Protein AF-A0A8H4KUD9-F1 (afdb_monomer_lite)

Sequence (244 aa):
MTITISSCVPVDDAGDYAAVTLSVANIEALLFPHKSVKSFLEEVNERPLPLFIPHKIHQFRTELELPIQHLRSDISSLEEYVRDIYLVYIDVRPIKRVTTLPSRQEPFPAIMATLLQRRFDYGHLDYWKPKITEYVTLLGFGLAEAEHFADPSTARQLGRLGTGFVQGMYEHFSRVQPMQHMTQQLVNINLRPKKNSHATTDSDQFTKKNTPNSSSRPSPPDIQQQITLNPGIVFGPQCNQNAA

Structure (mmCIF, N/CA/C/O backbone):
data_AF-A0A8H4KUD9-F1
#
_entry.id   AF-A0A8H4KUD9-F1
#
loop_
_atom_site.group_PDB
_atom_site.id
_atom_site.type_symbol
_atom_site.label_atom_id
_atom_site.label_alt_id
_atom_site.label_comp_id
_atom_site.label_asym_id
_atom_site.label_entity_id
_atom_site.label_seq_id
_atom_site.pdbx_PDB_ins_code
_atom_site.Cartn_x
_atom_site.Cartn_y
_atom_site.Cartn_z
_atom_site.occupancy
_atom_site.B_iso_or_equiv
_atom_site.auth_seq_id
_atom_site.auth_comp_id
_atom_site.auth_asym_id
_atom_site.auth_atom_id
_atom_site.pdbx_PDB_model_num
ATOM 1 N N . MET A 1 1 ? 11.428 -7.412 -39.356 1.00 34.09 1 MET A N 1
ATOM 2 C CA . MET A 1 1 ? 12.215 -6.681 -38.343 1.00 34.09 1 MET A CA 1
ATOM 3 C C . MET A 1 1 ? 11.376 -6.660 -37.077 1.00 34.09 1 MET A C 1
ATOM 5 O O . MET A 1 1 ? 10.411 -5.913 -37.003 1.00 34.09 1 MET A O 1
ATOM 9 N N . THR A 1 2 ? 11.624 -7.600 -36.171 1.00 28.62 2 THR A N 1
ATOM 10 C CA . THR A 1 2 ? 10.834 -7.770 -34.947 1.00 28.62 2 THR A CA 1
ATOM 11 C C . THR A 1 2 ? 11.357 -6.771 -33.929 1.00 28.62 2 THR A C 1
ATOM 13 O O . THR A 1 2 ? 12.493 -6.899 -33.481 1.00 28.62 2 THR A O 1
ATOM 16 N N . ILE A 1 3 ? 10.573 -5.739 -33.618 1.00 30.73 3 ILE A N 1
ATOM 17 C CA . ILE A 1 3 ? 10.889 -4.835 -32.514 1.00 30.73 3 ILE A CA 1
ATOM 18 C C . ILE A 1 3 ? 10.586 -5.621 -31.241 1.00 30.73 3 ILE A C 1
ATOM 20 O O . ILE A 1 3 ? 9.434 -5.751 -30.833 1.00 30.73 3 ILE A O 1
ATOM 24 N N . THR A 1 4 ? 11.620 -6.203 -30.645 1.00 31.73 4 THR A N 1
ATOM 25 C CA . THR A 1 4 ? 11.588 -6.633 -29.253 1.00 31.73 4 THR A CA 1
ATOM 26 C C . THR A 1 4 ? 11.387 -5.374 -28.425 1.00 31.73 4 THR A C 1
ATOM 28 O O . THR A 1 4 ? 12.302 -4.566 -28.270 1.00 31.73 4 THR A O 1
ATOM 31 N N . ILE A 1 5 ? 10.163 -5.166 -27.938 1.00 41.31 5 ILE A N 1
ATOM 32 C CA . ILE A 1 5 ? 9.893 -4.173 -26.904 1.00 41.31 5 ILE A CA 1
ATOM 33 C C . ILE A 1 5 ? 10.676 -4.659 -25.689 1.00 41.31 5 ILE A C 1
ATOM 35 O O . ILE A 1 5 ? 10.273 -5.607 -25.017 1.00 41.31 5 ILE A O 1
ATOM 39 N N . SER A 1 6 ? 11.861 -4.078 -25.503 1.00 40.53 6 SER A N 1
ATOM 40 C CA . SER A 1 6 ? 12.727 -4.322 -24.360 1.00 40.53 6 SER A CA 1
ATOM 41 C C . SER A 1 6 ? 11.876 -4.199 -23.104 1.00 40.53 6 SER A C 1
ATOM 43 O O . SER A 1 6 ? 11.277 -3.152 -22.858 1.00 40.53 6 SER A O 1
ATOM 45 N N . SER A 1 7 ? 11.770 -5.286 -22.346 1.00 47.34 7 SER A N 1
ATOM 46 C CA . SER A 1 7 ? 11.099 -5.307 -21.055 1.00 47.34 7 SER A CA 1
ATOM 47 C C . SER A 1 7 ? 11.835 -4.341 -20.132 1.00 47.34 7 SER A C 1
ATOM 49 O O . SER A 1 7 ? 12.872 -4.696 -19.572 1.00 47.34 7 SER A O 1
ATOM 51 N N . CYS A 1 8 ? 11.357 -3.104 -20.005 1.00 52.47 8 CYS A N 1
ATOM 52 C CA . CYS A 1 8 ? 11.847 -2.219 -18.960 1.00 52.47 8 CYS A CA 1
ATOM 53 C C . CYS A 1 8 ? 11.425 -2.836 -17.625 1.00 52.47 8 CYS A C 1
ATOM 55 O O . CYS A 1 8 ? 10.254 -2.795 -17.248 1.00 52.47 8 CYS A O 1
ATOM 57 N N . VAL A 1 9 ? 12.379 -3.495 -16.972 1.00 58.22 9 VAL A N 1
ATOM 58 C CA . VAL A 1 9 ? 12.253 -3.955 -15.593 1.00 58.22 9 VAL A CA 1
ATOM 59 C C . VAL A 1 9 ? 12.275 -2.699 -14.716 1.00 58.22 9 VAL A C 1
ATOM 61 O O . VAL A 1 9 ? 13.130 -1.839 -14.952 1.00 58.22 9 VAL A O 1
ATOM 64 N N . PRO A 1 10 ? 11.342 -2.540 -13.762 1.00 61.81 10 PRO A N 1
ATOM 65 C CA . PRO A 1 10 ? 11.386 -1.417 -12.835 1.00 61.81 10 PRO A CA 1
ATOM 66 C C . PRO A 1 10 ? 12.711 -1.412 -12.072 1.00 61.81 10 PRO A C 1
ATOM 68 O O . PRO A 1 10 ? 13.284 -2.467 -11.790 1.00 61.81 10 PRO A O 1
ATOM 71 N N . VAL A 1 11 ? 13.204 -0.219 -11.743 1.00 64.81 11 VAL A N 1
ATOM 72 C CA . VAL A 1 11 ? 14.390 -0.097 -10.891 1.00 64.81 11 VAL A CA 1
ATOM 73 C C . VAL A 1 11 ? 13.997 -0.574 -9.498 1.00 64.81 11 VAL A C 1
ATOM 75 O O . VAL A 1 11 ? 13.099 0.003 -8.887 1.00 64.81 11 VAL A O 1
ATOM 78 N N . ASP A 1 12 ? 14.631 -1.649 -9.031 1.00 73.50 12 ASP A N 1
ATOM 79 C CA . ASP A 1 12 ? 14.342 -2.254 -7.731 1.00 73.50 12 ASP A CA 1
ATOM 80 C C . ASP A 1 12 ? 14.950 -1.420 -6.594 1.00 73.50 12 ASP A C 1
ATOM 82 O O . ASP A 1 12 ? 16.066 -1.658 -6.135 1.00 73.50 12 ASP A O 1
ATOM 86 N N . ASP A 1 13 ? 14.228 -0.375 -6.194 1.00 77.31 13 ASP A N 1
ATOM 87 C CA . ASP A 1 13 ? 14.543 0.496 -5.064 1.00 77.31 13 ASP A CA 1
ATOM 88 C C . ASP A 1 13 ? 13.775 0.134 -3.781 1.00 77.31 13 ASP A C 1
ATOM 90 O O . ASP A 1 13 ? 14.081 0.675 -2.717 1.00 77.31 13 ASP A O 1
ATOM 94 N N . ALA A 1 14 ? 12.804 -0.786 -3.855 1.00 73.81 14 ALA A N 1
ATOM 95 C CA . ALA A 1 14 ? 12.006 -1.205 -2.703 1.00 73.81 14 ALA A CA 1
ATOM 96 C C . ALA A 1 14 ? 12.417 -2.553 -2.100 1.00 73.81 14 ALA A C 1
ATOM 98 O O . ALA A 1 14 ? 12.111 -2.787 -0.928 1.00 73.81 14 ALA A O 1
ATOM 99 N N . GLY A 1 15 ? 13.086 -3.435 -2.852 1.00 83.00 15 GLY A N 1
ATOM 100 C CA . GLY A 1 15 ? 13.428 -4.780 -2.391 1.00 83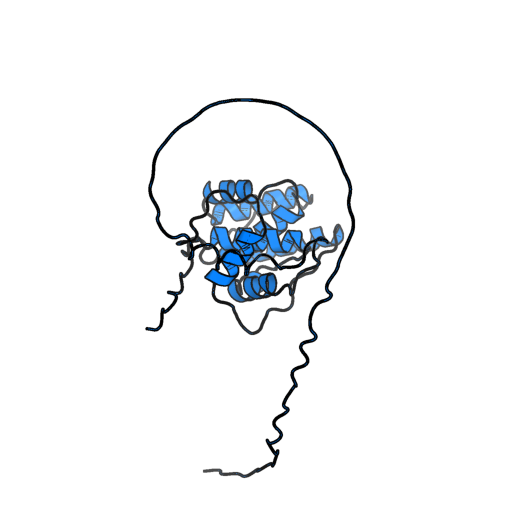.00 15 GLY A CA 1
ATOM 101 C C . GLY A 1 15 ? 12.222 -5.499 -1.771 1.00 83.00 15 GLY A C 1
ATOM 102 O O . GLY A 1 15 ? 11.095 -5.412 -2.264 1.00 83.00 15 GLY A O 1
ATOM 103 N N . ASP A 1 16 ? 12.437 -6.138 -0.620 1.00 87.94 16 ASP A N 1
ATOM 104 C CA . ASP A 1 16 ? 11.399 -6.896 0.096 1.00 87.94 16 ASP A CA 1
ATOM 105 C C . ASP A 1 16 ? 10.249 -6.031 0.652 1.00 87.94 16 ASP A C 1
ATOM 107 O O . ASP A 1 16 ? 9.198 -6.554 1.027 1.00 87.94 16 ASP A O 1
ATOM 111 N N . TYR A 1 17 ? 10.400 -4.702 0.687 1.00 92.81 17 TYR A N 1
ATOM 112 C CA . TYR A 1 17 ? 9.383 -3.794 1.222 1.00 92.81 17 TYR A CA 1
ATOM 113 C C . TYR A 1 17 ? 8.260 -3.483 0.232 1.00 92.81 17 TYR A C 1
ATOM 115 O O . TYR A 1 17 ? 7.228 -2.959 0.644 1.00 92.81 17 TYR A O 1
ATOM 123 N N . ALA A 1 18 ? 8.411 -3.818 -1.053 1.00 93.00 18 ALA A N 1
ATOM 124 C CA . ALA A 1 18 ? 7.482 -3.407 -2.106 1.00 93.00 18 ALA A CA 1
ATOM 125 C C . ALA A 1 18 ? 6.012 -3.776 -1.805 1.00 93.00 18 ALA A C 1
ATOM 127 O O . ALA A 1 18 ? 5.109 -2.951 -1.961 1.00 93.00 18 ALA A O 1
ATOM 128 N N . ALA A 1 19 ? 5.771 -4.996 -1.315 1.00 93.94 19 ALA A N 1
ATOM 129 C CA . ALA A 1 19 ? 4.433 -5.480 -0.967 1.00 93.94 19 ALA A CA 1
ATOM 130 C C . ALA A 1 19 ? 3.817 -4.728 0.227 1.00 93.94 19 ALA A C 1
ATOM 132 O O . ALA A 1 19 ? 2.621 -4.416 0.234 1.00 93.94 19 ALA A O 1
ATOM 133 N N . VAL A 1 20 ? 4.640 -4.403 1.226 1.00 96.06 20 VAL A N 1
ATOM 134 C CA . VAL A 1 20 ? 4.210 -3.646 2.406 1.00 96.06 20 VAL A CA 1
ATOM 135 C C . VAL A 1 20 ? 3.940 -2.194 2.023 1.00 96.06 20 VAL A C 1
ATOM 137 O O . VAL A 1 20 ? 2.892 -1.666 2.380 1.00 96.06 20 VAL A O 1
ATOM 140 N N . THR A 1 21 ? 4.814 -1.572 1.226 1.00 96.31 21 THR A N 1
ATOM 141 C CA . THR A 1 21 ? 4.626 -0.207 0.715 1.00 96.31 21 THR A CA 1
ATOM 142 C C . THR A 1 21 ? 3.334 -0.077 -0.087 1.00 96.31 21 THR A C 1
ATOM 144 O O . THR A 1 21 ? 2.605 0.888 0.124 1.00 96.31 21 THR A O 1
ATOM 147 N N . LEU A 1 22 ? 3.000 -1.056 -0.940 1.00 96.19 22 LEU A N 1
ATOM 148 C CA . LEU A 1 22 ? 1.711 -1.080 -1.645 1.00 96.19 22 LEU A CA 1
ATOM 149 C C . LEU A 1 22 ? 0.540 -1.019 -0.662 1.00 96.19 22 LEU A C 1
ATOM 151 O O . LEU A 1 22 ? -0.365 -0.201 -0.809 1.00 96.19 22 LEU A O 1
ATOM 155 N N . SER A 1 23 ? 0.567 -1.897 0.340 1.00 96.62 23 SER A N 1
ATOM 156 C CA . SER A 1 23 ? -0.519 -2.035 1.314 1.00 96.62 23 SER A CA 1
ATOM 157 C C . SER A 1 23 ? -0.643 -0.786 2.197 1.00 96.62 23 SER A C 1
ATOM 159 O O . SER A 1 23 ? -1.746 -0.353 2.514 1.00 96.62 23 SER A O 1
ATOM 161 N N . VAL A 1 24 ? 0.485 -0.160 2.544 1.00 97.19 24 VAL A N 1
ATOM 162 C CA . VAL A 1 24 ? 0.541 1.123 3.261 1.00 97.19 24 VAL A CA 1
ATOM 163 C C . VAL A 1 24 ? -0.039 2.255 2.416 1.00 97.19 24 VAL A C 1
ATOM 165 O O . VAL A 1 24 ? -0.847 3.021 2.92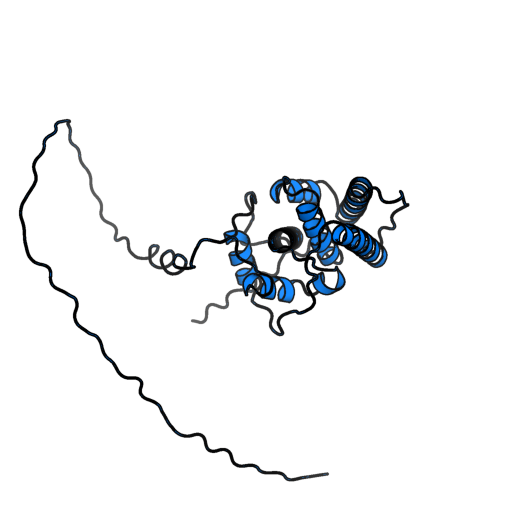7 1.00 97.19 24 VAL A O 1
ATOM 168 N N . ALA A 1 25 ? 0.322 2.351 1.134 1.00 96.38 25 ALA A N 1
ATOM 169 C CA . ALA A 1 25 ? -0.237 3.351 0.221 1.00 96.38 25 ALA A CA 1
ATOM 170 C C . ALA A 1 25 ? -1.755 3.176 0.052 1.00 96.38 25 ALA A C 1
ATOM 172 O O . ALA A 1 25 ? -2.507 4.147 0.030 1.00 96.38 25 ALA A O 1
ATOM 173 N N . ASN A 1 26 ? -2.213 1.925 -0.006 1.00 95.75 26 ASN A N 1
ATOM 174 C CA . ASN A 1 26 ? -3.625 1.581 -0.065 1.00 95.75 26 ASN A CA 1
ATOM 175 C C . ASN A 1 26 ? -4.379 2.009 1.210 1.00 95.75 26 ASN A C 1
ATOM 177 O O . ASN A 1 26 ? -5.408 2.667 1.105 1.00 95.75 26 ASN A O 1
ATOM 181 N N . ILE A 1 27 ? -3.843 1.733 2.405 1.00 96.69 27 ILE A N 1
ATOM 182 C CA . ILE A 1 27 ? -4.432 2.200 3.674 1.00 96.69 27 ILE A CA 1
ATOM 183 C C . ILE A 1 27 ? -4.407 3.731 3.788 1.00 96.69 27 ILE A C 1
ATOM 185 O O . ILE A 1 27 ? -5.394 4.311 4.235 1.00 96.69 27 ILE A O 1
ATOM 189 N N . GLU A 1 28 ? -3.326 4.397 3.366 1.00 96.75 28 GLU A N 1
ATOM 190 C CA . GLU A 1 28 ? -3.247 5.864 3.375 1.00 96.75 28 GLU A CA 1
ATOM 191 C C . GLU A 1 28 ? -4.410 6.473 2.592 1.00 96.75 28 GLU A C 1
ATOM 193 O O . GLU A 1 28 ? -5.113 7.334 3.113 1.00 96.75 28 GLU A O 1
ATOM 198 N N . ALA A 1 29 ? -4.636 6.007 1.364 1.00 94.25 29 ALA A N 1
ATOM 199 C CA . ALA A 1 29 ? -5.700 6.511 0.507 1.00 94.25 29 ALA A CA 1
ATOM 200 C C . ALA A 1 29 ? -7.102 6.253 1.095 1.00 94.25 29 ALA A C 1
ATOM 202 O O . ALA A 1 29 ? -8.008 7.068 0.930 1.00 94.25 29 ALA A O 1
ATOM 203 N N . LEU A 1 30 ? -7.273 5.141 1.818 1.00 93.38 30 LEU A N 1
ATOM 204 C CA . LEU A 1 30 ? -8.527 4.776 2.483 1.00 93.38 30 LEU A CA 1
ATOM 205 C C . LEU A 1 30 ? -8.821 5.614 3.738 1.00 93.38 30 LEU A C 1
ATOM 207 O O . LEU A 1 30 ? -9.985 5.942 3.994 1.00 93.38 30 LEU A O 1
ATOM 211 N N . LEU A 1 31 ? -7.795 5.931 4.533 1.00 94.81 31 LEU A N 1
ATOM 212 C CA . LEU A 1 31 ? -7.911 6.739 5.754 1.00 94.81 31 LEU A CA 1
ATOM 213 C C . LEU A 1 31 ? -7.941 8.239 5.447 1.00 94.81 31 LEU A C 1
ATOM 215 O O . LEU A 1 31 ? -8.712 8.987 6.045 1.00 94.81 31 LEU A O 1
ATOM 219 N N . PHE A 1 32 ? -7.140 8.677 4.479 1.00 94.62 32 PHE A N 1
ATOM 220 C CA . PHE A 1 32 ? -6.927 10.080 4.142 1.00 94.62 32 PHE A CA 1
ATOM 221 C C . PHE A 1 32 ? -7.256 10.345 2.665 1.00 94.62 32 PHE A C 1
ATOM 223 O O . PHE A 1 32 ? -6.369 10.700 1.890 1.00 94.62 32 PHE A O 1
ATOM 230 N N . PRO A 1 33 ? -8.536 10.265 2.254 1.00 89.81 33 PRO A N 1
ATOM 231 C CA . PRO A 1 33 ? -8.936 10.389 0.845 1.00 89.81 33 PRO A CA 1
ATOM 232 C C . PRO A 1 33 ? -8.659 11.770 0.223 1.00 89.81 33 PRO A C 1
ATOM 234 O O . PRO A 1 33 ? -8.815 11.956 -0.978 1.00 89.81 33 PRO A O 1
ATOM 237 N N . HIS A 1 34 ? -8.275 12.759 1.032 1.00 88.88 34 HIS A N 1
ATOM 238 C CA . HIS A 1 34 ? -7.880 14.093 0.578 1.00 88.88 34 HIS A CA 1
ATOM 239 C C . HIS A 1 34 ? -6.381 14.204 0.256 1.00 88.88 34 HIS A C 1
ATOM 241 O O . HIS A 1 34 ? -5.952 15.231 -0.273 1.00 88.88 34 HIS A O 1
ATOM 247 N N . LYS A 1 35 ? -5.567 13.201 0.611 1.00 90.00 35 LYS A N 1
ATOM 248 C CA . LYS A 1 35 ? -4.133 13.204 0.327 1.00 90.00 35 LYS A CA 1
ATOM 249 C C . LYS A 1 35 ? -3.861 12.755 -1.101 1.00 90.00 35 LYS A C 1
ATOM 251 O O . LYS A 1 35 ? -4.393 11.756 -1.573 1.00 90.00 35 LYS A O 1
ATOM 256 N N . SER A 1 36 ? -2.970 13.493 -1.751 1.00 89.44 36 SER A N 1
ATOM 257 C CA . SER A 1 36 ? -2.502 13.205 -3.103 1.00 89.44 36 SER A CA 1
ATOM 258 C C . SER A 1 36 ? -1.553 12.008 -3.161 1.00 89.44 36 SER A C 1
ATOM 260 O O . SER A 1 36 ? -0.782 11.765 -2.226 1.00 89.44 36 SER A O 1
ATOM 262 N N . VAL A 1 37 ? -1.503 11.334 -4.313 1.00 90.00 37 VAL A N 1
ATOM 263 C CA . VAL A 1 37 ? -0.441 10.360 -4.616 1.00 90.00 37 VAL A CA 1
ATOM 264 C C . VAL A 1 37 ? 0.915 11.056 -4.581 1.00 90.00 37 VAL A C 1
ATOM 266 O O . VAL A 1 37 ? 1.877 10.523 -4.030 1.00 90.00 37 VAL A O 1
ATOM 269 N N . LYS A 1 38 ? 0.996 12.272 -5.135 1.00 89.19 38 LYS A N 1
ATOM 270 C CA . LYS A 1 38 ? 2.231 13.061 -5.143 1.00 89.19 38 LYS A CA 1
ATOM 271 C C . LYS A 1 38 ? 2.766 13.328 -3.738 1.00 89.19 38 LYS A C 1
ATOM 273 O O . LYS A 1 38 ? 3.941 13.064 -3.511 1.00 89.19 38 LYS A O 1
ATOM 278 N N . SER A 1 39 ? 1.936 13.796 -2.805 1.00 91.12 39 SER A N 1
ATOM 279 C CA . SER A 1 39 ? 2.383 14.039 -1.425 1.00 91.12 39 SER A CA 1
ATOM 280 C C . SER A 1 39 ? 2.874 12.757 -0.762 1.00 91.12 39 SER A C 1
ATOM 282 O O . SER A 1 39 ? 3.891 12.772 -0.082 1.00 91.12 39 SER A O 1
ATOM 284 N N . PHE A 1 40 ? 2.206 11.623 -1.002 1.00 93.06 40 PHE A N 1
ATOM 285 C CA . PHE A 1 40 ? 2.673 10.345 -0.469 1.00 93.06 40 PHE A CA 1
ATOM 286 C C . PHE A 1 40 ? 4.038 9.948 -1.048 1.00 93.06 40 PHE A C 1
ATOM 288 O O . PHE A 1 40 ? 4.924 9.531 -0.307 1.00 93.06 40 PHE A O 1
ATOM 295 N N . LEU A 1 41 ? 4.237 10.110 -2.360 1.00 91.25 41 LEU A N 1
ATOM 296 C CA . LEU A 1 41 ? 5.528 9.857 -3.003 1.00 91.25 41 LEU A CA 1
ATOM 297 C C . LEU A 1 41 ? 6.626 10.790 -2.482 1.00 91.25 41 LEU A C 1
ATOM 299 O O . LEU A 1 41 ? 7.760 10.348 -2.318 1.00 91.25 41 LEU A O 1
ATOM 303 N N . GLU A 1 42 ? 6.320 12.059 -2.219 1.00 91.56 42 GLU A N 1
ATOM 304 C CA . GLU A 1 42 ? 7.258 12.993 -1.588 1.00 91.56 42 GLU A CA 1
ATOM 305 C C . GLU A 1 42 ? 7.685 12.467 -0.209 1.00 91.56 42 GLU A C 1
ATOM 307 O O . GLU A 1 42 ? 8.879 12.280 0.018 1.00 91.56 42 GLU A O 1
ATOM 312 N N . GLU A 1 43 ? 6.735 12.079 0.650 1.00 93.12 43 GLU A N 1
ATOM 313 C CA . GLU A 1 43 ? 7.029 11.507 1.973 1.00 93.12 43 GLU A CA 1
ATOM 314 C C . GLU A 1 43 ? 7.855 10.202 1.902 1.00 93.12 43 GLU A C 1
ATOM 316 O O . GLU A 1 43 ? 8.754 9.986 2.721 1.00 93.12 43 GLU A O 1
ATOM 321 N N . VAL A 1 44 ? 7.574 9.326 0.927 1.00 91.38 44 VAL A N 1
ATOM 322 C CA . VAL A 1 44 ? 8.349 8.091 0.686 1.00 91.38 44 VAL A CA 1
ATOM 323 C C . VAL A 1 44 ? 9.789 8.414 0.294 1.00 91.38 44 VAL A C 1
ATOM 325 O O . VAL A 1 44 ? 10.710 7.729 0.727 1.00 91.38 44 VAL A O 1
ATOM 328 N N . ASN A 1 45 ? 10.002 9.445 -0.525 1.00 88.50 45 ASN A N 1
ATOM 329 C CA . ASN A 1 45 ? 11.332 9.817 -1.005 1.00 88.50 45 ASN A CA 1
ATOM 330 C C . ASN A 1 45 ? 12.160 10.581 0.044 1.00 88.50 45 ASN A C 1
ATOM 332 O O . ASN A 1 45 ? 13.385 10.618 -0.061 1.00 88.50 45 ASN A O 1
ATOM 336 N N . GLU A 1 46 ? 11.526 11.170 1.060 1.00 91.75 46 GLU A N 1
ATOM 337 C CA . GLU A 1 46 ? 12.215 11.885 2.143 1.00 91.75 46 GLU A CA 1
ATOM 338 C C . GLU A 1 46 ? 13.018 10.970 3.073 1.00 91.75 46 GLU A C 1
ATOM 340 O O . GLU A 1 46 ? 13.942 11.433 3.747 1.00 91.75 46 GLU A O 1
ATOM 345 N N . ARG A 1 47 ? 12.672 9.679 3.164 1.00 90.75 47 ARG A N 1
ATOM 346 C CA . ARG A 1 47 ? 13.319 8.758 4.106 1.00 90.75 47 ARG A CA 1
ATOM 347 C C . ARG A 1 47 ? 13.365 7.314 3.596 1.00 90.75 47 ARG A C 1
ATOM 349 O O . ARG A 1 47 ? 12.479 6.893 2.865 1.00 90.75 47 ARG A O 1
ATOM 356 N N . PRO A 1 48 ? 14.341 6.500 4.038 1.00 91.06 48 PRO A N 1
ATOM 357 C CA . PRO A 1 48 ? 14.400 5.084 3.674 1.00 91.06 48 PRO A CA 1
ATOM 358 C C . PRO A 1 48 ? 13.139 4.303 4.079 1.00 91.06 48 PRO A C 1
ATOM 360 O O . PRO A 1 48 ? 12.601 4.513 5.171 1.00 91.06 48 PRO A O 1
ATOM 363 N N . LEU A 1 49 ? 12.727 3.328 3.257 1.00 92.94 49 LEU A N 1
ATOM 364 C CA . LEU A 1 49 ? 11.543 2.485 3.500 1.00 92.94 49 LEU A CA 1
ATOM 365 C C . LEU A 1 49 ? 11.483 1.829 4.894 1.00 92.94 49 LEU A C 1
ATOM 367 O O . LEU A 1 49 ? 10.407 1.868 5.499 1.00 92.94 49 LEU A O 1
ATOM 371 N N . PRO A 1 50 ? 12.594 1.316 5.469 1.00 92.31 50 PRO A N 1
ATOM 372 C CA . PRO A 1 50 ? 12.583 0.746 6.819 1.00 92.31 50 PRO A CA 1
ATOM 373 C C . PRO A 1 50 ? 12.194 1.740 7.924 1.00 92.31 50 PRO A C 1
ATOM 375 O O . PRO A 1 50 ? 11.818 1.320 9.012 1.00 92.31 50 PRO A O 1
ATOM 378 N N . LEU A 1 51 ? 12.294 3.049 7.668 1.00 92.06 51 LEU A N 1
ATOM 379 C CA . LEU A 1 51 ? 11.849 4.107 8.582 1.00 92.06 51 LEU A CA 1
ATOM 380 C C . LEU A 1 51 ? 10.484 4.670 8.180 1.00 92.06 51 LEU A C 1
ATOM 382 O O . LEU A 1 51 ? 9.675 5.010 9.042 1.00 92.06 51 LEU A O 1
ATOM 386 N N . PHE A 1 52 ? 10.220 4.761 6.877 1.00 94.69 52 PHE A N 1
ATOM 387 C CA . PHE A 1 52 ? 8.947 5.228 6.339 1.00 94.69 52 PHE A CA 1
ATOM 388 C C . PHE A 1 52 ? 7.772 4.350 6.776 1.00 94.69 52 PHE A C 1
ATOM 390 O O . PHE A 1 52 ? 6.784 4.856 7.305 1.00 94.69 52 PHE A O 1
ATOM 397 N N . ILE A 1 53 ? 7.887 3.034 6.603 1.00 95.88 53 ILE A N 1
ATOM 398 C CA . ILE A 1 53 ? 6.768 2.112 6.817 1.00 95.88 53 ILE A CA 1
ATOM 399 C C . ILE A 1 53 ? 6.331 2.063 8.291 1.00 95.88 53 ILE A C 1
ATOM 401 O O . ILE A 1 53 ? 5.141 2.266 8.543 1.00 95.88 53 ILE A O 1
ATOM 405 N N . PRO A 1 54 ? 7.227 1.877 9.286 1.00 95.50 54 PRO A N 1
ATOM 406 C CA . PRO A 1 54 ? 6.821 1.930 10.691 1.00 95.50 54 PRO A CA 1
ATOM 407 C C . PRO A 1 54 ? 6.206 3.278 11.076 1.00 95.50 54 PRO A C 1
ATOM 409 O O . PRO A 1 54 ? 5.256 3.321 11.854 1.00 95.50 54 PRO A O 1
ATOM 412 N N . HIS A 1 55 ? 6.710 4.381 10.512 1.00 94.94 55 HIS A N 1
ATOM 413 C CA . HIS A 1 55 ? 6.146 5.705 10.753 1.00 94.94 55 HIS A CA 1
ATOM 414 C C . HIS A 1 55 ? 4.694 5.805 10.266 1.00 94.94 55 HIS A C 1
ATOM 416 O O . HIS A 1 55 ? 3.834 6.261 11.018 1.00 94.94 55 HIS A O 1
ATOM 422 N N . LYS A 1 56 ? 4.403 5.318 9.054 1.00 96.31 56 LYS A N 1
ATOM 423 C CA . LYS A 1 56 ? 3.036 5.260 8.519 1.00 96.31 56 LYS A CA 1
ATOM 424 C C . LYS A 1 56 ? 2.122 4.353 9.329 1.00 96.31 56 LYS A C 1
ATOM 426 O O . LYS A 1 56 ? 1.031 4.768 9.701 1.00 96.31 56 LYS A O 1
ATOM 431 N N . ILE A 1 57 ? 2.591 3.161 9.692 1.00 96.62 57 ILE A N 1
ATOM 432 C CA . ILE A 1 57 ? 1.842 2.240 10.557 1.00 96.62 57 ILE A CA 1
ATOM 433 C C . ILE A 1 57 ? 1.489 2.921 11.883 1.00 96.62 57 ILE A C 1
ATOM 435 O O . ILE A 1 57 ? 0.348 2.833 12.327 1.00 96.62 57 ILE A O 1
ATOM 439 N N . HIS A 1 58 ? 2.425 3.644 12.502 1.00 95.44 58 HIS A N 1
ATOM 440 C CA . HIS A 1 58 ? 2.134 4.398 13.719 1.00 95.44 58 HIS A CA 1
ATOM 441 C C . HIS A 1 58 ? 1.064 5.476 13.485 1.00 95.44 58 HIS A C 1
ATOM 443 O O . HIS A 1 58 ? 0.139 5.582 14.285 1.00 95.44 58 HIS A O 1
ATOM 449 N N . GLN A 1 59 ? 1.157 6.250 12.398 1.00 95.62 59 GLN A N 1
ATOM 450 C CA . GLN A 1 59 ? 0.148 7.259 12.047 1.00 95.62 59 GLN A CA 1
ATOM 451 C C . GLN A 1 59 ? -1.247 6.641 11.880 1.00 95.62 59 GLN A C 1
ATOM 453 O O . GLN A 1 59 ? -2.203 7.134 12.469 1.00 95.62 59 GLN A O 1
ATOM 458 N N . PHE A 1 60 ? -1.362 5.531 11.148 1.00 96.69 60 PHE A N 1
ATOM 459 C CA . PHE A 1 60 ? -2.639 4.845 10.925 1.00 96.69 60 PHE A CA 1
ATOM 460 C C . PHE A 1 60 ? -3.244 4.304 12.212 1.00 96.69 60 PHE A C 1
ATOM 462 O O . PHE A 1 60 ? -4.448 4.398 12.422 1.00 96.69 60 PHE A O 1
ATOM 469 N N . ARG A 1 61 ? -2.407 3.757 13.098 1.00 95.88 61 ARG A N 1
ATOM 470 C CA . ARG A 1 61 ? -2.861 3.294 14.410 1.00 95.88 61 ARG A CA 1
ATOM 471 C C . ARG A 1 61 ? -3.400 4.437 15.251 1.00 95.88 61 ARG A C 1
ATOM 473 O O . ARG A 1 61 ? -4.413 4.252 15.906 1.00 95.88 61 ARG A O 1
ATOM 480 N N . THR A 1 62 ? -2.747 5.597 15.227 1.00 94.69 62 THR A N 1
ATOM 481 C CA . THR A 1 62 ? -3.244 6.793 15.915 1.00 94.69 62 THR A CA 1
ATOM 482 C C . THR A 1 62 ? -4.580 7.257 15.337 1.00 94.69 62 THR A C 1
ATOM 484 O O . THR A 1 62 ? -5.490 7.523 16.111 1.00 94.69 62 THR A O 1
ATOM 487 N N . GLU A 1 63 ? -4.719 7.292 14.010 1.00 95.31 63 GLU A N 1
ATOM 488 C CA . GLU A 1 63 ? -5.971 7.676 13.338 1.00 95.31 63 GLU A CA 1
ATOM 489 C C . GLU A 1 63 ? -7.135 6.731 13.675 1.00 95.31 63 GLU A C 1
ATOM 491 O O . GLU A 1 63 ? -8.267 7.169 13.842 1.00 95.31 63 GLU A O 1
ATOM 496 N N . LEU A 1 64 ? -6.855 5.433 13.814 1.00 94.38 64 LEU A N 1
ATOM 497 C CA . LEU A 1 64 ? -7.835 4.409 14.193 1.00 94.38 64 LEU A CA 1
ATOM 498 C C . LEU A 1 64 ? -7.955 4.193 15.712 1.00 94.38 64 LEU A C 1
ATOM 500 O O . LEU A 1 64 ? -8.549 3.204 16.136 1.00 94.38 64 LEU A O 1
ATOM 504 N N . GLU A 1 65 ? -7.361 5.069 16.527 1.00 94.38 65 GLU A N 1
ATOM 505 C CA . GLU A 1 65 ? -7.378 4.996 17.997 1.00 94.38 65 GLU A CA 1
ATOM 506 C C . GLU A 1 65 ? -6.894 3.644 18.573 1.00 94.38 65 GLU A C 1
ATOM 508 O O . GLU A 1 65 ? -7.302 3.204 19.650 1.00 94.38 65 GLU A O 1
ATOM 513 N N . LEU A 1 66 ? -5.979 2.969 17.871 1.00 92.38 66 LEU A N 1
ATOM 514 C CA . LEU A 1 66 ? -5.400 1.702 18.308 1.00 92.38 66 LEU A CA 1
ATOM 515 C C . LEU A 1 66 ? -4.340 1.903 19.404 1.00 92.38 66 LEU A C 1
ATOM 517 O O . LEU A 1 66 ? -3.612 2.901 19.392 1.00 92.38 66 LEU A O 1
ATOM 521 N N . PRO A 1 67 ? -4.161 0.924 20.316 1.00 89.19 67 PRO A N 1
ATOM 522 C CA . PRO A 1 67 ? -3.156 1.013 21.369 1.00 89.19 67 PRO A CA 1
ATOM 523 C C . PRO A 1 67 ? -1.749 1.266 20.821 1.00 89.19 67 PRO A C 1
ATOM 525 O O . PRO A 1 67 ? -1.311 0.636 19.849 1.00 89.19 67 PRO A O 1
ATOM 528 N N . ILE A 1 68 ? -1.016 2.165 21.477 1.00 85.56 68 ILE A N 1
ATOM 529 C CA . ILE A 1 68 ? 0.386 2.433 21.151 1.00 85.56 68 ILE A CA 1
ATOM 530 C C . ILE A 1 68 ? 1.197 1.164 21.419 1.00 85.56 68 ILE A C 1
ATOM 532 O O . ILE A 1 68 ? 1.104 0.565 22.489 1.00 85.56 68 ILE A O 1
ATOM 536 N N . GLN A 1 69 ? 2.017 0.770 20.449 1.00 86.62 69 GLN A N 1
ATOM 537 C CA . GLN A 1 69 ? 2.905 -0.380 20.569 1.00 86.62 69 GLN A CA 1
ATOM 538 C C . GLN A 1 69 ? 4.262 -0.072 19.946 1.00 86.62 69 GLN A C 1
ATOM 540 O O . GLN A 1 69 ? 4.366 0.707 18.996 1.00 86.62 69 GLN A O 1
ATOM 545 N N . HIS A 1 70 ? 5.309 -0.702 20.472 1.00 87.81 70 HIS A N 1
ATOM 546 C CA . HIS A 1 70 ? 6.636 -0.604 19.884 1.00 87.81 70 HIS A CA 1
ATOM 547 C C . HIS A 1 70 ? 6.692 -1.442 18.601 1.00 87.81 70 HIS A C 1
ATOM 549 O O . HIS A 1 70 ? 6.550 -2.663 18.646 1.00 87.81 70 HIS A O 1
ATOM 555 N N . LEU A 1 71 ? 6.867 -0.781 17.456 1.00 89.75 71 LEU A N 1
ATOM 556 C CA . LEU A 1 71 ? 6.852 -1.442 16.156 1.00 89.75 71 LEU A CA 1
ATOM 557 C C . LEU A 1 71 ? 8.210 -2.063 15.847 1.00 89.75 71 LEU A C 1
ATOM 559 O O . LEU A 1 71 ? 9.236 -1.386 15.810 1.00 89.75 71 LEU A O 1
ATOM 563 N N . ARG A 1 72 ? 8.185 -3.361 15.562 1.00 89.19 72 ARG A N 1
ATOM 564 C CA . ARG A 1 72 ? 9.312 -4.073 14.957 1.00 89.19 72 ARG A CA 1
ATOM 565 C C . ARG A 1 72 ? 9.413 -3.728 13.473 1.00 89.19 72 ARG A C 1
ATOM 567 O O . ARG A 1 72 ? 8.391 -3.568 12.812 1.00 89.19 72 ARG A O 1
ATOM 574 N N . SER A 1 73 ? 10.635 -3.634 12.957 1.00 85.56 73 SER A N 1
ATOM 575 C CA . SER A 1 73 ? 10.912 -3.247 11.568 1.00 85.56 73 SER A CA 1
ATOM 576 C C . SER A 1 73 ? 11.098 -4.423 10.603 1.00 85.56 73 SER A C 1
ATOM 578 O O . SER A 1 73 ? 11.303 -4.193 9.414 1.00 85.56 73 SER A O 1
ATOM 580 N N . ASP A 1 74 ? 11.037 -5.673 11.076 1.00 92.12 74 ASP A N 1
ATOM 581 C CA . ASP A 1 74 ? 11.107 -6.838 10.190 1.00 92.12 74 ASP A CA 1
ATOM 582 C C . ASP A 1 74 ? 9.836 -6.988 9.341 1.00 92.12 74 ASP A C 1
ATOM 584 O O . ASP A 1 74 ? 8.733 -6.709 9.808 1.00 92.12 74 ASP A O 1
ATOM 588 N N . ILE A 1 75 ? 9.998 -7.439 8.090 1.00 91.44 75 ILE A N 1
ATOM 589 C CA . ILE A 1 75 ? 8.919 -7.497 7.091 1.00 91.44 75 ILE A CA 1
ATOM 590 C C . ILE A 1 75 ? 7.691 -8.237 7.623 1.00 91.44 75 ILE A C 1
ATOM 592 O O . ILE A 1 75 ? 6.592 -7.700 7.542 1.00 91.44 75 ILE A O 1
ATOM 596 N N . SER A 1 76 ? 7.866 -9.425 8.209 1.00 93.12 76 SER A N 1
ATOM 597 C CA . SER A 1 76 ? 6.752 -10.226 8.729 1.00 93.12 76 SER A CA 1
ATOM 598 C C . SER A 1 76 ? 5.926 -9.460 9.764 1.00 93.12 76 SER A C 1
ATOM 600 O O . SER A 1 76 ? 4.703 -9.422 9.658 1.00 93.12 76 SER A O 1
ATOM 602 N N . SER A 1 77 ? 6.587 -8.784 10.708 1.00 94.50 77 SER A N 1
ATOM 603 C CA . SER A 1 77 ? 5.899 -7.950 11.698 1.00 94.50 77 SER A CA 1
ATOM 604 C C . SER A 1 77 ? 5.169 -6.772 11.046 1.00 94.50 77 SER A C 1
ATOM 606 O O . SER A 1 77 ? 4.035 -6.471 11.407 1.00 94.50 77 SER A O 1
ATOM 608 N N . LEU A 1 78 ? 5.786 -6.106 10.063 1.00 95.25 78 LEU A N 1
ATOM 609 C CA . LEU A 1 78 ? 5.150 -4.990 9.353 1.00 95.25 78 LEU A CA 1
ATOM 610 C C . LEU A 1 78 ? 3.888 -5.434 8.604 1.00 95.25 78 LEU A C 1
ATOM 612 O O . LEU A 1 78 ? 2.891 -4.714 8.605 1.00 95.25 78 LEU A O 1
ATOM 616 N N . GLU A 1 79 ? 3.905 -6.622 8.001 1.00 95.25 79 GLU A N 1
ATOM 617 C CA . GLU A 1 79 ? 2.733 -7.190 7.333 1.00 95.25 79 GLU A CA 1
ATOM 618 C C . GLU A 1 79 ? 1.586 -7.480 8.299 1.00 95.25 79 GLU A C 1
ATOM 620 O O . GLU A 1 79 ? 0.427 -7.223 7.968 1.00 95.25 79 GLU A O 1
ATOM 625 N N . GLU A 1 80 ? 1.900 -8.000 9.485 1.00 94.56 80 GLU A N 1
ATOM 626 C CA . GLU A 1 80 ? 0.916 -8.226 10.544 1.00 94.56 80 GLU A CA 1
ATOM 627 C C . GLU A 1 80 ? 0.283 -6.908 10.991 1.00 94.56 80 GLU A C 1
ATOM 629 O O . GLU A 1 80 ? -0.940 -6.798 11.005 1.00 94.56 80 GLU A O 1
ATOM 634 N N . TYR A 1 81 ? 1.082 -5.866 11.229 1.00 95.62 81 TYR A N 1
ATOM 635 C CA . TYR A 1 81 ? 0.542 -4.567 11.633 1.00 95.62 81 TYR A CA 1
ATOM 636 C C . TYR A 1 81 ? -0.368 -3.938 10.574 1.00 95.62 81 TYR A C 1
ATOM 638 O O . TYR A 1 81 ? -1.405 -3.374 10.918 1.00 95.62 81 TYR A O 1
ATOM 646 N N . VAL A 1 82 ? -0.006 -4.033 9.291 1.00 95.88 82 VAL A N 1
ATOM 647 C CA . VAL A 1 82 ? -0.857 -3.576 8.179 1.00 95.88 82 VAL A CA 1
ATOM 648 C C . VAL A 1 82 ? -2.175 -4.354 8.162 1.00 95.88 82 VAL A C 1
ATOM 650 O O . VAL A 1 82 ? -3.235 -3.758 7.969 1.00 95.88 82 VAL A O 1
ATOM 653 N N . ARG A 1 83 ? -2.132 -5.673 8.385 1.00 94.38 83 ARG A N 1
ATOM 654 C CA . ARG A 1 83 ? -3.334 -6.511 8.442 1.00 94.38 83 ARG A CA 1
ATOM 655 C C . ARG A 1 83 ? -4.237 -6.132 9.611 1.00 94.38 83 ARG A C 1
ATOM 657 O O . ARG A 1 83 ? -5.440 -6.016 9.406 1.00 94.38 83 ARG A O 1
ATOM 664 N N . ASP A 1 84 ? -3.677 -5.902 10.793 1.00 94.00 84 ASP A N 1
ATOM 665 C CA . ASP A 1 84 ? -4.439 -5.484 11.974 1.00 94.00 84 ASP A CA 1
ATOM 666 C C . ASP A 1 84 ? -5.142 -4.142 11.739 1.00 94.00 84 ASP A C 1
ATOM 668 O O . ASP A 1 84 ? -6.328 -4.000 12.030 1.00 94.00 84 ASP A O 1
ATOM 672 N N . ILE A 1 85 ? -4.431 -3.174 11.149 1.00 95.50 85 ILE A N 1
ATOM 673 C CA . ILE A 1 85 ? -4.995 -1.872 10.764 1.00 95.50 85 ILE A CA 1
ATOM 674 C C . ILE A 1 85 ? -6.157 -2.058 9.783 1.00 95.50 85 ILE A C 1
ATOM 676 O O . ILE A 1 85 ? -7.212 -1.453 9.959 1.00 95.50 85 ILE A O 1
ATOM 680 N N . TYR A 1 86 ? -5.986 -2.909 8.768 1.00 94.06 86 TYR A N 1
ATOM 681 C CA . TYR A 1 86 ? -7.046 -3.205 7.807 1.00 94.06 86 TYR A CA 1
ATOM 682 C C . TYR A 1 86 ? -8.282 -3.823 8.472 1.00 94.06 86 TYR A C 1
ATOM 684 O O . TYR A 1 86 ? -9.393 -3.387 8.184 1.00 94.06 86 TYR A O 1
ATOM 692 N N . LEU A 1 87 ? -8.104 -4.807 9.361 1.00 93.25 87 LEU A N 1
ATOM 693 C CA . LEU A 1 87 ? -9.214 -5.466 10.058 1.00 93.25 87 LEU A CA 1
ATOM 694 C C . LEU A 1 87 ? -10.045 -4.467 10.871 1.00 93.25 87 LEU A C 1
ATOM 696 O O . LEU A 1 87 ? -11.267 -4.492 10.815 1.00 93.25 87 LEU A O 1
ATOM 700 N N . VAL A 1 88 ? -9.382 -3.535 11.550 1.00 94.25 88 VAL A N 1
ATOM 701 C CA . VAL A 1 88 ? -10.059 -2.481 12.316 1.00 94.25 88 VAL A CA 1
ATOM 702 C C . VAL A 1 88 ? -10.755 -1.484 11.388 1.00 94.25 88 VAL A C 1
ATOM 70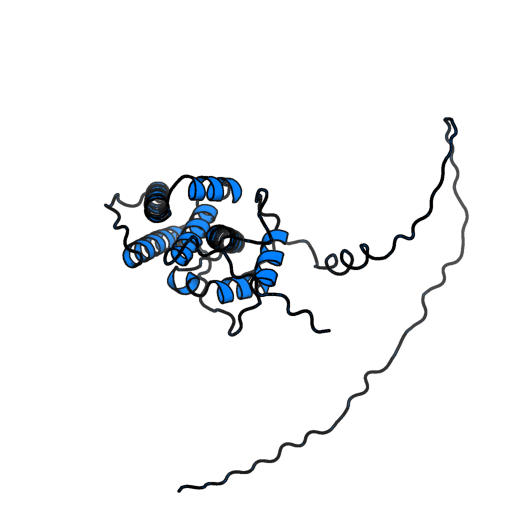4 O O . VAL A 1 88 ? -11.873 -1.054 11.661 1.00 94.25 88 VAL A O 1
ATOM 707 N N . TYR A 1 89 ? -10.130 -1.131 10.260 1.00 92.38 89 TYR A N 1
ATOM 708 C CA . TYR A 1 89 ? -10.740 -0.234 9.280 1.00 92.38 89 TYR A CA 1
ATOM 709 C C . TYR A 1 89 ? -12.043 -0.804 8.702 1.00 92.38 89 TYR A C 1
ATOM 711 O O . TYR A 1 89 ? -13.038 -0.082 8.601 1.00 92.38 89 TYR A O 1
ATOM 719 N N . ILE A 1 90 ? -12.066 -2.092 8.333 1.00 93.12 90 ILE A N 1
ATOM 720 C CA . ILE A 1 90 ? -13.246 -2.697 7.692 1.00 93.12 90 ILE A CA 1
ATOM 721 C C . ILE A 1 90 ? -14.445 -2.846 8.617 1.00 93.12 90 ILE A C 1
ATOM 723 O O . ILE A 1 90 ? -15.573 -2.835 8.122 1.00 93.12 90 ILE A O 1
ATOM 727 N N . ASP A 1 91 ? -14.218 -2.931 9.928 1.00 89.88 91 ASP A N 1
ATOM 728 C CA . ASP A 1 91 ? -15.294 -2.934 10.920 1.00 89.88 91 ASP A CA 1
ATOM 729 C C . ASP A 1 91 ? -16.093 -1.619 10.876 1.00 89.88 91 ASP A C 1
ATOM 731 O O . ASP A 1 91 ? -17.287 -1.599 11.178 1.00 89.88 91 ASP A O 1
ATOM 735 N N . VAL A 1 92 ? -15.459 -0.526 10.435 1.00 86.19 92 VAL A N 1
ATOM 736 C CA . VAL A 1 92 ? -16.083 0.795 10.274 1.00 86.19 92 VAL A CA 1
ATOM 737 C C . VAL A 1 92 ? -16.535 1.043 8.832 1.00 86.19 92 VAL A C 1
ATOM 739 O O . VAL A 1 92 ? -17.599 1.624 8.604 1.00 86.19 92 VAL A O 1
ATOM 742 N N . ARG A 1 93 ? -15.735 0.634 7.839 1.00 87.44 93 ARG A N 1
ATOM 743 C CA . ARG A 1 93 ? -15.997 0.853 6.408 1.00 87.44 93 ARG A CA 1
ATOM 744 C C . ARG A 1 93 ? -15.738 -0.418 5.598 1.00 87.44 93 ARG A C 1
ATOM 746 O O . ARG A 1 93 ? -14.596 -0.673 5.211 1.00 87.44 93 ARG A O 1
ATOM 753 N N . PRO A 1 94 ? -16.788 -1.199 5.290 1.00 87.88 94 PRO A N 1
ATOM 754 C CA . PRO A 1 94 ? -16.634 -2.441 4.548 1.00 87.88 94 PRO A CA 1
ATOM 755 C C . PRO A 1 94 ? -16.065 -2.196 3.147 1.00 87.88 94 PRO A C 1
ATOM 757 O O . PRO A 1 94 ? -16.701 -1.553 2.315 1.00 87.88 94 PRO A O 1
ATOM 760 N N . ILE A 1 95 ? -14.888 -2.758 2.877 1.00 90.25 95 ILE A N 1
ATOM 761 C CA . ILE A 1 95 ? -14.249 -2.775 1.555 1.00 90.25 95 ILE A CA 1
ATOM 762 C C . ILE A 1 95 ? -13.794 -4.195 1.208 1.00 90.25 95 ILE A C 1
ATOM 764 O O . ILE A 1 95 ? -13.600 -5.044 2.086 1.00 90.25 95 ILE A O 1
ATOM 768 N N . LYS A 1 96 ? -13.619 -4.486 -0.081 1.00 89.94 96 LYS A N 1
ATOM 769 C CA . LYS A 1 96 ? -13.336 -5.850 -0.546 1.00 89.94 96 LYS A CA 1
ATOM 770 C C . LYS A 1 96 ? -11.852 -6.175 -0.441 1.00 89.94 96 LYS A C 1
ATOM 772 O O . LYS A 1 96 ? -11.006 -5.468 -0.972 1.00 89.94 96 LYS A O 1
ATOM 777 N N . ARG A 1 97 ? -11.504 -7.309 0.163 1.00 90.38 97 ARG A N 1
ATOM 778 C CA . ARG A 1 97 ? -10.138 -7.838 0.064 1.00 90.38 97 ARG A CA 1
ATOM 779 C C . ARG A 1 97 ? -9.905 -8.453 -1.317 1.00 90.38 97 ARG A C 1
ATOM 781 O O . ARG A 1 97 ? -10.743 -9.209 -1.807 1.00 90.38 97 ARG A O 1
ATOM 788 N N . VAL A 1 98 ? -8.739 -8.212 -1.912 1.00 89.50 98 VAL A N 1
ATOM 789 C CA . VAL A 1 98 ? -8.297 -8.916 -3.122 1.00 89.50 98 VAL A CA 1
ATOM 790 C C . VAL A 1 98 ? -7.946 -10.361 -2.766 1.00 89.50 98 VAL A C 1
ATOM 792 O O . VAL A 1 98 ? -6.959 -10.631 -2.078 1.00 89.50 98 VAL A O 1
ATOM 795 N N . THR A 1 99 ? -8.769 -11.293 -3.242 1.00 85.31 99 THR A N 1
ATOM 796 C CA . THR A 1 99 ? -8.650 -12.737 -2.973 1.00 85.31 99 THR A CA 1
ATOM 797 C C . THR A 1 99 ? -8.262 -13.554 -4.199 1.00 85.31 99 THR A C 1
ATOM 799 O O . THR A 1 99 ? -7.772 -14.672 -4.062 1.00 85.31 99 THR A O 1
ATOM 802 N N . THR A 1 100 ? -8.466 -13.012 -5.399 1.00 85.81 100 THR A N 1
ATOM 803 C CA . THR A 1 100 ? -8.192 -13.698 -6.663 1.00 85.81 100 THR A CA 1
ATOM 804 C C . THR A 1 100 ? -7.282 -12.844 -7.526 1.00 85.81 100 THR A C 1
ATOM 806 O O . THR A 1 100 ? -7.406 -11.624 -7.558 1.00 85.81 100 THR A O 1
ATOM 809 N N . LEU A 1 101 ? -6.336 -13.499 -8.194 1.00 90.19 101 LEU A N 1
ATOM 810 C CA . LEU A 1 101 ? -5.372 -12.879 -9.093 1.00 90.19 101 LEU A CA 1
ATOM 811 C C . LEU A 1 101 ? -5.463 -13.561 -10.459 1.00 90.19 101 LEU A C 1
ATOM 813 O O . LEU A 1 101 ? -5.770 -14.757 -10.526 1.00 90.19 101 LEU A O 1
ATOM 817 N N . PRO A 1 102 ? -5.170 -12.842 -11.551 1.00 89.06 102 PRO A N 1
ATOM 818 C CA . PRO A 1 102 ? -5.192 -13.436 -12.871 1.00 89.06 102 PRO A CA 1
ATOM 819 C C . PRO A 1 102 ? -4.062 -14.464 -12.983 1.00 89.06 102 PRO A C 1
ATOM 821 O O . PRO A 1 102 ? -2.977 -14.309 -12.416 1.00 89.06 102 PRO A O 1
ATOM 824 N N . SER A 1 103 ? -4.311 -15.532 -13.741 1.00 87.88 103 SER A N 1
ATOM 825 C CA . SER A 1 103 ? -3.322 -16.597 -13.958 1.00 87.88 103 SER A CA 1
ATOM 826 C C . SER A 1 103 ? -2.122 -16.122 -14.782 1.00 87.88 103 SER A C 1
ATOM 828 O O . SER A 1 103 ? -1.026 -16.680 -14.675 1.00 87.88 103 SER A O 1
ATOM 830 N N . ARG A 1 104 ? -2.321 -15.073 -15.586 1.00 87.12 104 ARG A N 1
ATOM 831 C CA . ARG A 1 104 ? -1.308 -14.438 -16.428 1.00 87.12 104 ARG A CA 1
ATOM 832 C C . ARG A 1 104 ? -0.963 -13.053 -15.900 1.00 87.12 104 ARG A C 1
ATOM 834 O O . ARG A 1 104 ? -1.785 -12.391 -15.276 1.00 87.12 104 ARG A O 1
ATOM 841 N N . GLN A 1 105 ? 0.264 -12.640 -16.178 1.00 88.12 105 GLN A N 1
ATOM 842 C CA . GLN A 1 105 ? 0.760 -11.303 -15.901 1.00 88.12 105 GLN A CA 1
ATOM 843 C C . GLN A 1 105 ? 0.990 -10.589 -17.233 1.00 88.12 105 GLN A C 1
ATOM 845 O O . GLN A 1 105 ? 1.673 -11.123 -18.107 1.00 88.12 105 GLN A O 1
ATOM 850 N N . GLU A 1 106 ? 0.422 -9.398 -17.369 1.00 84.50 106 GLU A N 1
ATOM 851 C CA . GLU A 1 106 ? 0.686 -8.496 -18.483 1.00 84.50 106 GLU A CA 1
ATOM 852 C C . GLU A 1 106 ? 2.100 -7.900 -18.380 1.00 84.50 106 GLU A C 1
ATOM 854 O O . GLU A 1 106 ? 2.667 -7.798 -17.282 1.00 84.50 106 GLU A O 1
ATOM 859 N N . PRO A 1 107 ? 2.694 -7.474 -19.506 1.00 83.19 107 PRO A N 1
ATOM 860 C CA . PRO A 1 107 ? 3.963 -6.766 -19.492 1.00 83.19 107 PRO A CA 1
ATOM 861 C C . PRO A 1 107 ? 3.890 -5.514 -18.614 1.00 83.19 107 PRO A C 1
ATOM 863 O O . PRO A 1 107 ? 2.964 -4.711 -18.723 1.00 83.19 107 PRO A O 1
ATOM 866 N N . PHE A 1 108 ? 4.912 -5.308 -17.788 1.00 82.62 108 PHE A N 1
ATOM 867 C CA . PHE A 1 108 ? 4.968 -4.185 -16.852 1.00 82.62 108 PHE A CA 1
ATOM 868 C C . PHE A 1 108 ? 4.729 -2.800 -17.500 1.00 82.62 108 PHE A C 1
ATOM 870 O O . PHE A 1 108 ? 3.935 -2.034 -16.951 1.00 82.62 108 PHE A O 1
ATOM 877 N N . PRO A 1 109 ? 5.285 -2.478 -18.691 1.00 79.12 109 PRO A N 1
ATOM 878 C CA . PRO A 1 109 ? 4.983 -1.213 -19.364 1.00 79.12 109 PRO A CA 1
ATOM 879 C C . PRO A 1 109 ? 3.500 -1.023 -19.705 1.00 79.12 109 PRO A C 1
ATOM 881 O O . PRO A 1 109 ? 3.002 0.097 -19.639 1.00 79.12 109 PRO A O 1
ATOM 884 N N . ALA A 1 110 ? 2.785 -2.102 -20.046 1.00 80.31 110 ALA A N 1
ATOM 885 C CA . ALA A 1 110 ? 1.354 -2.033 -20.331 1.00 80.31 110 ALA A CA 1
ATOM 886 C C . ALA A 1 110 ? 0.562 -1.708 -19.057 1.00 80.31 110 ALA A C 1
ATOM 888 O O . ALA A 1 110 ? -0.299 -0.831 -19.078 1.00 80.31 110 ALA A O 1
ATOM 889 N N . ILE A 1 111 ? 0.920 -2.346 -17.936 1.00 84.44 111 ILE A N 1
ATOM 890 C CA . ILE A 1 111 ? 0.310 -2.076 -16.628 1.00 84.44 111 ILE A CA 1
ATOM 891 C C . ILE A 1 111 ? 0.523 -0.608 -16.230 1.00 84.44 111 ILE A C 1
ATOM 893 O O . ILE A 1 111 ? -0.430 0.097 -15.895 1.00 84.44 111 ILE A O 1
ATOM 897 N N . MET A 1 112 ? 1.767 -0.129 -16.315 1.00 82.81 112 MET A N 1
ATOM 898 C CA . MET A 1 112 ? 2.123 1.250 -15.974 1.00 82.81 112 MET A CA 1
ATOM 899 C C . MET A 1 112 ? 1.404 2.275 -16.850 1.00 82.81 112 MET A C 1
ATOM 901 O O . MET A 1 112 ? 0.876 3.256 -16.330 1.00 82.81 112 MET A O 1
ATOM 905 N N . ALA A 1 113 ? 1.344 2.046 -18.165 1.0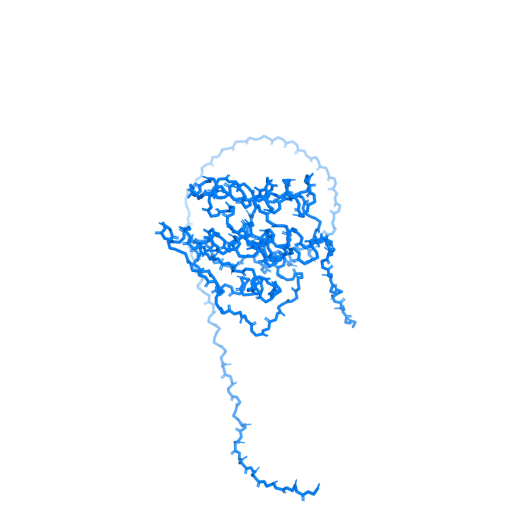0 78.25 113 ALA A N 1
ATOM 906 C CA . ALA A 1 113 ? 0.662 2.950 -19.085 1.00 78.25 113 ALA A CA 1
ATOM 907 C C . ALA A 1 113 ? -0.813 3.148 -18.702 1.00 78.25 113 ALA A C 1
ATOM 909 O O . ALA A 1 113 ? -1.299 4.278 -18.716 1.00 78.25 113 ALA A O 1
ATOM 910 N N . THR A 1 114 ? -1.514 2.081 -18.304 1.00 79.69 114 THR A N 1
ATOM 911 C CA . THR A 1 114 ? -2.908 2.181 -17.852 1.00 79.69 114 THR A CA 1
ATOM 912 C C . THR A 1 114 ? -3.039 2.873 -16.497 1.00 79.69 114 THR A C 1
ATOM 914 O O . THR A 1 114 ? -3.927 3.709 -16.334 1.00 79.69 114 THR A O 1
ATOM 917 N N . LEU A 1 115 ? -2.162 2.576 -15.531 1.00 79.31 115 LEU A N 1
ATOM 918 C CA . LEU A 1 115 ? -2.182 3.242 -14.222 1.00 79.31 115 LEU A CA 1
ATOM 919 C C . LEU A 1 115 ? -2.009 4.760 -14.355 1.00 79.31 115 LEU A C 1
ATOM 921 O O . LEU A 1 115 ? -2.719 5.526 -13.712 1.00 79.31 115 LEU A O 1
ATOM 925 N N . LEU A 1 116 ? -1.123 5.206 -15.243 1.00 76.38 116 LEU A N 1
ATOM 926 C CA . LEU A 1 116 ? -0.851 6.629 -15.469 1.00 76.38 116 LEU A CA 1
ATOM 927 C C . LEU A 1 116 ? -2.014 7.342 -16.171 1.00 76.38 116 LEU A C 1
ATOM 929 O O . LEU A 1 116 ? -2.314 8.498 -15.889 1.00 76.38 116 LEU A O 1
ATOM 933 N N . GLN A 1 117 ? -2.748 6.647 -17.038 1.00 74.31 117 GLN A N 1
ATOM 934 C CA . GLN A 1 117 ? -3.937 7.217 -17.677 1.00 74.31 117 GLN A CA 1
ATOM 935 C C . GLN A 1 117 ? -5.074 7.521 -16.694 1.00 74.31 117 GLN A C 1
ATOM 937 O O . GLN A 1 117 ? -5.931 8.348 -17.014 1.00 74.31 117 GLN A O 1
ATOM 942 N N . ARG A 1 118 ? -5.083 6.911 -15.500 1.00 69.62 118 ARG A N 1
ATOM 943 C CA . ARG A 1 118 ? -6.130 7.122 -14.486 1.00 69.62 118 ARG A CA 1
ATOM 944 C C . ARG A 1 118 ? -6.099 8.483 -13.787 1.00 69.62 118 ARG A C 1
ATOM 946 O O . ARG A 1 118 ? -6.926 8.718 -12.919 1.00 69.62 118 ARG A O 1
ATOM 953 N N . ARG A 1 119 ? -5.247 9.421 -14.221 1.00 58.03 119 ARG A N 1
ATOM 954 C CA . ARG A 1 119 ? -5.178 10.791 -13.678 1.00 58.03 119 ARG A CA 1
ATOM 955 C C . ARG A 1 119 ? -5.036 10.826 -12.155 1.00 58.03 119 ARG A C 1
ATOM 957 O O . ARG A 1 119 ? -5.631 11.682 -11.503 1.00 58.03 119 ARG A O 1
ATOM 964 N N . PHE A 1 120 ? -4.191 9.962 -11.601 1.00 63.56 120 PHE A N 1
ATOM 965 C CA . PHE A 1 120 ? -3.623 10.293 -10.302 1.00 63.56 120 PHE A CA 1
ATOM 966 C C . PHE A 1 120 ? -2.925 11.654 -10.435 1.00 63.56 120 PHE A C 1
ATOM 968 O O . PHE A 1 120 ? -2.438 12.023 -11.506 1.00 63.56 120 PHE A O 1
ATOM 975 N N . ASP A 1 121 ? -2.888 12.436 -9.375 1.00 68.00 121 ASP A N 1
ATOM 976 C CA . ASP A 1 121 ? -2.166 13.706 -9.326 1.00 68.00 121 ASP A CA 1
ATOM 977 C C . ASP A 1 121 ? -0.650 13.488 -9.222 1.00 68.00 121 ASP A C 1
ATOM 979 O O . ASP A 1 121 ? 0.049 14.132 -8.445 1.00 68.00 121 ASP A O 1
ATOM 983 N N . TYR A 1 122 ? -0.123 12.563 -10.019 1.00 66.25 122 TYR A N 1
ATOM 984 C CA . TYR A 1 122 ? 1.288 12.251 -10.066 1.00 66.25 122 TYR A CA 1
ATOM 985 C C . TYR A 1 122 ? 2.035 13.407 -10.743 1.00 66.25 122 TYR A C 1
ATOM 987 O O . TYR A 1 122 ? 1.615 13.943 -11.769 1.00 66.25 122 TYR A O 1
ATOM 995 N N . GLY A 1 123 ? 3.148 13.832 -10.143 1.00 61.53 123 GLY A N 1
ATOM 996 C CA . GLY A 1 123 ? 4.055 14.801 -10.757 1.00 61.53 123 GLY A CA 1
ATOM 997 C C . GLY A 1 123 ? 4.733 14.242 -12.017 1.00 61.53 123 GLY A C 1
ATOM 998 O O . GLY A 1 123 ? 4.259 13.314 -12.664 1.00 61.53 123 GLY A O 1
ATOM 999 N N . HIS A 1 124 ? 5.893 14.782 -12.384 1.00 63.91 124 HIS A N 1
ATOM 1000 C CA . HIS A 1 124 ? 6.644 14.243 -13.516 1.00 63.91 124 HIS A CA 1
ATOM 1001 C C . HIS A 1 124 ? 7.268 12.878 -13.154 1.00 63.91 124 HIS A C 1
ATOM 1003 O O . HIS A 1 124 ? 8.275 12.838 -12.454 1.00 63.91 124 HIS A O 1
ATOM 1009 N N . LEU A 1 125 ? 6.700 11.772 -13.648 1.00 67.25 125 LEU A N 1
ATOM 1010 C CA . LEU A 1 125 ? 7.281 10.425 -13.537 1.00 67.25 125 LEU A CA 1
ATOM 1011 C C . LEU A 1 125 ? 8.143 10.104 -14.768 1.00 67.25 125 LEU A C 1
ATOM 1013 O O . LEU A 1 125 ? 7.764 10.425 -15.897 1.00 67.25 125 LEU A O 1
ATOM 1017 N N . ASP A 1 126 ? 9.305 9.475 -14.567 1.00 66.62 126 ASP A N 1
ATOM 1018 C CA . ASP A 1 126 ? 10.128 8.980 -15.677 1.00 66.62 126 ASP A CA 1
ATOM 1019 C C . ASP A 1 126 ? 9.557 7.656 -16.200 1.00 66.62 126 ASP A C 1
ATOM 1021 O O . ASP A 1 126 ? 9.867 6.568 -15.714 1.00 66.62 126 ASP A O 1
ATOM 1025 N N . TYR A 1 127 ? 8.725 7.759 -17.235 1.00 61.00 127 TYR A N 1
ATOM 1026 C CA . TYR A 1 127 ? 8.092 6.618 -17.900 1.00 61.00 127 TYR A CA 1
ATOM 1027 C C . TYR A 1 127 ? 9.082 5.579 -18.442 1.00 61.00 127 TYR A C 1
ATOM 1029 O O . TYR A 1 127 ? 8.704 4.425 -18.646 1.00 61.00 127 TYR A O 1
ATOM 1037 N N . TRP A 1 128 ? 10.331 5.967 -18.708 1.00 63.69 128 TRP A N 1
ATOM 1038 C CA . TRP A 1 128 ? 11.334 5.068 -19.272 1.00 63.69 128 TRP A CA 1
ATOM 1039 C C . TRP A 1 128 ? 12.061 4.256 -18.203 1.00 63.69 128 TRP A C 1
ATOM 1041 O O . TRP A 1 128 ? 12.631 3.210 -18.524 1.00 63.69 128 TRP A O 1
ATOM 1051 N N . LYS A 1 129 ? 12.035 4.717 -16.946 1.00 69.62 129 LYS A N 1
ATOM 1052 C CA . LYS A 1 129 ? 12.678 4.073 -15.793 1.00 69.62 129 LYS A CA 1
ATOM 1053 C C . LYS A 1 129 ? 11.832 4.212 -14.520 1.00 69.62 129 LYS A C 1
ATOM 1055 O O . LYS A 1 129 ? 12.311 4.774 -13.535 1.00 69.62 129 LYS A O 1
ATOM 1060 N N . PRO A 1 130 ? 10.595 3.692 -14.517 1.00 71.19 130 PRO A N 1
ATOM 1061 C CA . PRO A 1 130 ? 9.757 3.725 -13.327 1.00 71.19 130 PRO A CA 1
ATOM 1062 C C . PRO A 1 130 ? 10.422 2.961 -12.179 1.00 71.19 130 PRO A C 1
ATOM 1064 O O . PRO A 1 130 ? 10.944 1.851 -12.359 1.00 71.19 130 PRO A O 1
ATOM 1067 N N . LYS A 1 131 ? 10.390 3.558 -10.990 1.00 84.94 131 LYS A N 1
ATOM 1068 C CA . LYS A 1 131 ? 10.828 2.909 -9.754 1.00 84.94 131 LYS A CA 1
ATOM 1069 C C . LYS A 1 131 ? 9.760 1.940 -9.263 1.00 84.94 131 LYS A C 1
ATOM 1071 O O . LYS A 1 131 ? 8.563 2.156 -9.481 1.00 84.94 131 LYS A O 1
ATOM 1076 N N . ILE A 1 132 ? 10.164 0.873 -8.575 1.00 87.75 132 ILE A N 1
ATOM 1077 C CA . ILE A 1 132 ? 9.184 -0.062 -8.013 1.00 87.75 132 ILE A CA 1
ATOM 1078 C C . ILE A 1 132 ? 8.329 0.631 -6.940 1.00 87.75 132 ILE A C 1
ATOM 1080 O O . ILE A 1 132 ? 7.126 0.382 -6.891 1.00 87.75 132 ILE A O 1
ATOM 1084 N N . THR A 1 133 ? 8.895 1.569 -6.170 1.00 88.75 133 THR A N 1
ATOM 1085 C CA . THR A 1 133 ? 8.166 2.411 -5.199 1.00 88.75 133 THR A CA 1
ATOM 1086 C C . THR A 1 133 ? 7.037 3.234 -5.831 1.00 88.75 133 THR A C 1
ATOM 1088 O O . THR A 1 133 ? 5.932 3.298 -5.288 1.00 88.75 133 THR A O 1
ATOM 1091 N N . GLU A 1 134 ? 7.274 3.820 -7.005 1.00 88.88 134 GLU A N 1
ATOM 1092 C CA . GLU A 1 134 ? 6.271 4.589 -7.753 1.00 88.88 134 GLU A CA 1
ATOM 1093 C C . GLU A 1 134 ? 5.122 3.686 -8.206 1.00 88.88 134 GLU A C 1
ATOM 1095 O O . GLU A 1 134 ? 3.949 4.007 -8.008 1.00 88.88 134 GLU A O 1
ATOM 1100 N N . TYR A 1 135 ? 5.457 2.515 -8.751 1.00 89.50 135 TYR A N 1
ATOM 1101 C CA . TYR A 1 135 ? 4.469 1.536 -9.189 1.00 89.50 135 TYR A CA 1
ATOM 1102 C C . TYR A 1 135 ? 3.575 1.040 -8.050 1.00 89.50 135 TYR A C 1
ATOM 1104 O O . TYR A 1 135 ? 2.350 1.065 -8.177 1.00 89.50 135 TYR A O 1
ATOM 1112 N N . VAL A 1 136 ? 4.167 0.595 -6.936 1.00 92.88 136 VAL A N 1
ATOM 1113 C CA . VAL A 1 136 ? 3.391 0.060 -5.806 1.00 92.88 136 VAL A CA 1
ATOM 1114 C C . VAL A 1 136 ? 2.508 1.122 -5.166 1.00 92.88 136 VAL A C 1
ATOM 1116 O O . VAL A 1 136 ? 1.402 0.804 -4.735 1.00 92.88 136 VAL A O 1
ATOM 1119 N N . THR A 1 137 ? 2.952 2.380 -5.165 1.00 92.31 137 THR A N 1
ATOM 1120 C CA . THR A 1 137 ? 2.153 3.504 -4.671 1.00 92.31 137 THR A CA 1
ATOM 1121 C C . THR A 1 137 ? 0.939 3.745 -5.564 1.00 92.31 137 THR A C 1
ATOM 1123 O O . THR A 1 137 ? -0.186 3.754 -5.069 1.00 92.31 137 THR A O 1
ATOM 1126 N N . LEU A 1 138 ? 1.140 3.877 -6.881 1.00 90.62 138 LEU A N 1
ATOM 1127 C CA . LEU A 1 138 ? 0.049 4.091 -7.840 1.00 90.62 138 LEU A CA 1
ATOM 1128 C C . LEU A 1 138 ? -0.983 2.963 -7.787 1.00 90.62 138 LEU A C 1
ATOM 1130 O O . LEU A 1 138 ? -2.186 3.213 -7.769 1.00 90.62 138 LEU A O 1
ATOM 1134 N N . LEU A 1 139 ? -0.513 1.717 -7.734 1.00 91.69 139 LEU A N 1
ATOM 1135 C CA . LEU A 1 139 ? -1.392 0.560 -7.645 1.00 91.69 139 LEU A CA 1
ATOM 1136 C C . LEU A 1 139 ? -2.153 0.525 -6.310 1.00 91.69 139 LEU A C 1
ATOM 1138 O O . LEU A 1 139 ? -3.345 0.233 -6.307 1.00 91.69 139 LEU A O 1
ATOM 1142 N N . GLY A 1 140 ? -1.498 0.852 -5.192 1.00 94.00 140 GLY A N 1
ATOM 1143 C CA . GLY A 1 140 ? -2.133 0.915 -3.873 1.00 94.00 140 GLY A CA 1
ATOM 1144 C C . GLY A 1 140 ? -3.254 1.956 -3.800 1.00 94.00 140 GLY A C 1
ATOM 1145 O O . GLY A 1 140 ? -4.358 1.635 -3.355 1.00 94.00 140 GLY A O 1
ATOM 1146 N N . PHE A 1 141 ? -3.008 3.170 -4.301 1.00 92.50 141 PHE A N 1
ATOM 1147 C CA . PHE A 1 141 ? -4.030 4.220 -4.388 1.00 92.50 141 PHE A CA 1
ATOM 1148 C C . PHE A 1 141 ? -5.168 3.833 -5.334 1.00 92.50 141 PHE A C 1
ATOM 1150 O O . PHE A 1 141 ? -6.334 3.952 -4.968 1.00 92.50 141 PHE A O 1
ATOM 1157 N N . GLY A 1 142 ? -4.856 3.285 -6.512 1.00 89.81 142 GLY A N 1
ATOM 1158 C CA . GLY A 1 142 ? -5.887 2.837 -7.448 1.00 89.81 142 GLY A CA 1
ATOM 1159 C C . GLY A 1 142 ? -6.786 1.744 -6.874 1.00 89.81 142 GLY A C 1
ATOM 1160 O O . GLY A 1 142 ? -8.000 1.781 -7.064 1.00 89.81 142 GLY A O 1
ATOM 1161 N N . LEU A 1 143 ? -6.220 0.793 -6.128 1.00 91.56 143 LEU A N 1
ATOM 1162 C CA . LEU A 1 143 ? -7.008 -0.222 -5.426 1.00 91.56 143 LEU A CA 1
ATOM 1163 C C . LEU A 1 143 ? -7.911 0.398 -4.354 1.00 91.56 143 LEU A C 1
ATOM 1165 O O . LEU A 1 143 ? -9.052 -0.036 -4.219 1.00 91.56 143 LEU A O 1
ATOM 1169 N N . ALA A 1 144 ? -7.440 1.424 -3.640 1.00 91.50 144 ALA A N 1
ATOM 1170 C CA . ALA A 1 144 ? -8.231 2.114 -2.621 1.00 91.50 144 ALA A CA 1
ATOM 1171 C C . ALA A 1 144 ? -9.421 2.858 -3.235 1.00 91.50 144 ALA A C 1
ATOM 1173 O O . ALA A 1 144 ? -10.537 2.730 -2.740 1.00 91.50 144 ALA A O 1
ATOM 1174 N N . GLU A 1 145 ? -9.206 3.570 -4.346 1.00 88.31 145 GLU A N 1
ATOM 1175 C CA . GLU A 1 145 ? -10.281 4.215 -5.114 1.00 88.31 145 GLU A CA 1
ATOM 1176 C C . GLU A 1 145 ? -11.320 3.209 -5.614 1.00 88.31 145 GLU A C 1
ATOM 1178 O O . GLU A 1 145 ? -12.506 3.516 -5.695 1.00 88.31 145 GLU A O 1
ATOM 1183 N N . ALA A 1 146 ? -10.876 1.994 -5.932 1.00 87.44 146 ALA A N 1
ATOM 1184 C CA . ALA A 1 146 ? -11.746 0.898 -6.320 1.00 87.44 146 ALA A CA 1
ATOM 1185 C C . ALA A 1 146 ? -12.406 0.188 -5.119 1.00 87.44 146 ALA A C 1
ATOM 1187 O O . ALA A 1 146 ? -13.045 -0.844 -5.317 1.00 87.44 146 ALA A O 1
ATOM 1188 N N . GLU A 1 147 ? -12.245 0.693 -3.891 1.00 90.56 147 GLU A N 1
ATOM 1189 C CA . GLU A 1 147 ? -12.738 0.096 -2.640 1.00 90.56 147 GLU A CA 1
ATOM 1190 C C . GLU A 1 147 ? -12.219 -1.336 -2.411 1.00 90.56 147 GLU A C 1
ATOM 1192 O O . GLU A 1 147 ? -12.935 -2.227 -1.934 1.00 90.56 147 GLU A O 1
ATOM 1197 N N . HIS A 1 148 ? -10.953 -1.567 -2.769 1.00 92.06 148 HIS A N 1
ATOM 1198 C CA . HIS A 1 148 ? -10.260 -2.831 -2.568 1.00 92.06 148 HIS A CA 1
ATOM 1199 C C . HIS A 1 148 ? -9.015 -2.692 -1.693 1.00 92.06 148 HIS A C 1
ATOM 1201 O O . HIS A 1 148 ? -8.257 -1.725 -1.779 1.00 92.06 148 HIS A O 1
ATOM 1207 N N . PHE A 1 149 ? -8.775 -3.735 -0.900 1.00 93.00 149 PHE A N 1
ATOM 1208 C CA . PHE A 1 149 ? -7.565 -3.900 -0.109 1.00 93.00 149 PHE A CA 1
ATOM 1209 C C . PHE A 1 149 ? -6.709 -5.060 -0.607 1.00 93.00 149 PHE A C 1
ATOM 1211 O O . PHE A 1 149 ? -7.184 -6.196 -0.721 1.00 93.00 149 PHE A O 1
ATOM 1218 N N . ALA A 1 150 ? -5.429 -4.797 -0.857 1.00 91.19 150 ALA A N 1
ATOM 1219 C CA . ALA A 1 150 ? -4.445 -5.835 -1.135 1.00 91.19 150 ALA A CA 1
ATOM 1220 C C . ALA A 1 150 ? -3.624 -6.120 0.125 1.00 91.19 150 ALA A C 1
ATOM 1222 O O . ALA A 1 150 ? -2.775 -5.325 0.508 1.00 91.19 150 ALA A O 1
ATOM 1223 N N . ASP A 1 151 ? -3.855 -7.283 0.742 1.00 91.00 151 ASP A N 1
ATOM 1224 C CA . ASP A 1 151 ? -3.008 -7.766 1.840 1.00 91.00 151 ASP A CA 1
ATOM 1225 C C . ASP A 1 151 ? -1.564 -7.946 1.345 1.00 91.00 151 ASP A C 1
ATOM 1227 O O . ASP A 1 151 ? -1.384 -8.367 0.195 1.00 91.00 151 ASP A O 1
ATOM 1231 N N . PRO A 1 152 ? -0.542 -7.718 2.189 1.00 90.50 152 PRO A N 1
ATOM 1232 C CA . PRO A 1 152 ? 0.851 -7.865 1.784 1.00 90.50 152 PRO A CA 1
ATOM 1233 C C . PRO A 1 152 ? 1.173 -9.200 1.099 1.00 90.50 152 PRO A C 1
ATOM 1235 O O . PRO A 1 152 ? 1.908 -9.233 0.113 1.00 90.50 152 PRO A O 1
ATOM 1238 N N . SER A 1 153 ? 0.557 -10.306 1.532 1.00 89.50 153 SER A N 1
ATOM 1239 C CA . SER A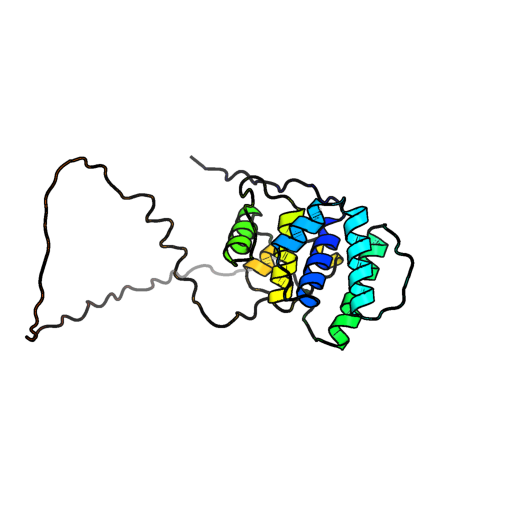 1 153 ? 0.728 -11.616 0.889 1.00 89.50 153 SER A CA 1
ATOM 1240 C C . SER A 1 153 ? 0.240 -11.644 -0.566 1.00 89.50 153 SER A C 1
ATOM 1242 O O . SER A 1 153 ? 0.915 -12.206 -1.432 1.00 89.50 153 SER A O 1
ATOM 1244 N N . THR A 1 154 ? -0.891 -10.997 -0.854 1.00 87.69 154 THR A N 1
ATOM 1245 C CA . THR A 1 154 ? -1.411 -10.798 -2.213 1.00 87.69 154 THR A CA 1
ATOM 1246 C C . THR A 1 154 ? -0.542 -9.797 -2.973 1.00 87.69 154 THR A C 1
ATOM 1248 O O . THR A 1 154 ? -0.207 -10.027 -4.136 1.00 87.69 154 THR A O 1
ATOM 1251 N N . ALA A 1 155 ? -0.129 -8.715 -2.309 1.00 89.31 155 ALA A N 1
ATOM 1252 C CA . ALA A 1 155 ? 0.687 -7.657 -2.885 1.00 89.31 155 ALA A CA 1
ATOM 1253 C C . ALA A 1 155 ? 2.051 -8.164 -3.366 1.00 89.31 155 ALA A C 1
ATOM 1255 O O . ALA A 1 155 ? 2.531 -7.669 -4.373 1.00 89.31 155 ALA A O 1
ATOM 1256 N N . ARG A 1 156 ? 2.640 -9.212 -2.768 1.00 89.69 156 ARG A N 1
ATOM 1257 C CA . ARG A 1 156 ? 3.873 -9.846 -3.291 1.00 89.69 156 ARG A CA 1
ATOM 1258 C C . ARG A 1 156 ? 3.761 -10.301 -4.747 1.00 89.69 156 ARG A C 1
ATOM 1260 O O . ARG A 1 156 ? 4.757 -10.324 -5.462 1.00 89.69 156 ARG A O 1
ATOM 1267 N N . GLN A 1 157 ? 2.559 -10.618 -5.226 1.00 90.31 157 GLN A N 1
ATOM 1268 C CA . GLN A 1 157 ? 2.307 -10.926 -6.636 1.00 90.31 157 GLN A CA 1
ATOM 1269 C C . GLN A 1 157 ? 2.021 -9.654 -7.448 1.00 90.31 157 GLN A C 1
ATOM 1271 O O . GLN A 1 157 ? 1.077 -9.600 -8.239 1.00 90.31 157 GLN A O 1
ATOM 1276 N N . LEU A 1 158 ? 2.865 -8.636 -7.266 1.00 89.12 158 LEU A N 1
ATOM 1277 C CA . LEU A 1 158 ? 2.704 -7.274 -7.769 1.00 89.12 158 LEU A CA 1
ATOM 1278 C C . LEU A 1 158 ? 2.293 -7.193 -9.242 1.00 89.12 158 LEU A C 1
ATOM 1280 O O . LEU A 1 158 ? 1.379 -6.452 -9.591 1.00 89.12 158 LEU A O 1
ATOM 1284 N N . GLY A 1 159 ? 2.942 -7.957 -10.120 1.00 86.94 159 GLY A N 1
ATOM 1285 C CA . GLY A 1 159 ? 2.639 -7.927 -11.550 1.00 86.94 159 GLY A CA 1
ATOM 1286 C C . GLY A 1 159 ? 1.263 -8.500 -11.899 1.00 86.94 159 GLY A C 1
ATOM 1287 O O . GLY A 1 159 ? 0.541 -7.938 -12.723 1.00 86.94 159 GLY A O 1
ATOM 1288 N N . ARG A 1 160 ? 0.855 -9.590 -11.239 1.00 90.19 160 ARG A N 1
ATOM 1289 C CA . ARG A 1 160 ? -0.489 -10.168 -11.396 1.00 90.19 160 ARG A CA 1
ATOM 1290 C C . ARG A 1 160 ? -1.554 -9.272 -10.776 1.00 90.19 160 ARG A C 1
ATOM 1292 O O . ARG A 1 160 ? -2.627 -9.121 -11.348 1.00 90.19 160 ARG A O 1
ATOM 1299 N N . LEU A 1 161 ? -1.248 -8.638 -9.647 1.00 91.00 161 LEU A N 1
ATOM 1300 C CA . LEU A 1 161 ? -2.136 -7.667 -9.019 1.00 91.00 161 LEU A CA 1
ATOM 1301 C C . LEU A 1 161 ? -2.387 -6.471 -9.947 1.00 91.00 161 LEU A C 1
ATOM 1303 O O . LEU A 1 161 ? -3.542 -6.165 -10.231 1.00 91.00 161 LEU A O 1
ATOM 1307 N N . GLY A 1 162 ? -1.328 -5.870 -10.498 1.00 89.94 162 GLY A N 1
ATOM 1308 C CA . GLY A 1 162 ? -1.449 -4.785 -11.473 1.00 89.94 162 GLY A CA 1
ATOM 1309 C C . GLY A 1 162 ? -2.181 -5.208 -12.745 1.00 89.94 162 GLY A C 1
ATOM 1310 O O . GLY A 1 162 ? -3.021 -4.469 -13.246 1.00 89.94 162 GLY A O 1
ATOM 1311 N N . THR A 1 163 ? -1.948 -6.435 -13.218 1.00 89.94 163 THR A N 1
ATOM 1312 C CA . THR A 1 163 ? -2.708 -7.013 -14.338 1.00 89.94 163 THR A CA 1
ATOM 1313 C C . THR A 1 163 ? -4.198 -7.082 -14.028 1.00 89.94 163 THR A C 1
ATOM 1315 O O . THR A 1 163 ? -5.012 -6.643 -14.833 1.00 89.94 163 THR A O 1
ATOM 1318 N N . GLY A 1 164 ? -4.563 -7.604 -12.855 1.00 88.69 164 GLY A N 1
ATOM 1319 C CA . GLY A 1 164 ? -5.962 -7.721 -12.454 1.00 88.69 164 GLY A CA 1
ATOM 1320 C C . GLY A 1 164 ? -6.641 -6.368 -12.312 1.00 88.69 164 GLY A C 1
ATOM 1321 O O . GLY A 1 164 ? -7.796 -6.222 -12.701 1.00 88.69 164 GLY A O 1
ATOM 1322 N N . PHE A 1 165 ? -5.899 -5.370 -11.832 1.00 88.44 165 PHE A N 1
ATOM 1323 C CA . PHE A 1 165 ? -6.376 -3.998 -11.751 1.00 88.44 165 PHE A CA 1
ATOM 1324 C C . PHE A 1 165 ? -6.656 -3.421 -13.140 1.00 88.44 165 PHE A C 1
ATOM 1326 O O . PHE A 1 165 ? -7.758 -2.956 -13.397 1.00 88.44 165 PHE A O 1
ATOM 1333 N N . VAL A 1 166 ? -5.706 -3.537 -14.071 1.00 86.62 166 VAL A N 1
ATOM 1334 C CA . VAL A 1 166 ? -5.855 -3.042 -15.451 1.00 86.62 166 VAL A CA 1
ATOM 1335 C C . VAL A 1 166 ? -6.943 -3.778 -16.234 1.00 86.62 166 VAL A C 1
ATOM 1337 O O . VAL A 1 166 ? -7.632 -3.172 -17.050 1.00 86.62 166 VAL A O 1
ATOM 1340 N N . GLN A 1 167 ? -7.137 -5.070 -15.970 1.00 85.62 167 GLN A N 1
ATOM 1341 C CA . GLN A 1 167 ? -8.228 -5.861 -16.545 1.00 85.62 167 GLN A CA 1
ATOM 1342 C C . GLN A 1 167 ? -9.588 -5.586 -15.878 1.00 85.62 167 GLN A C 1
ATOM 1344 O O . GLN A 1 167 ? -10.593 -6.160 -16.292 1.00 85.62 167 GLN A O 1
ATOM 1349 N N . GLY A 1 168 ? -9.642 -4.722 -14.860 1.00 79.44 168 GLY A N 1
ATOM 1350 C CA . GLY A 1 168 ? -10.878 -4.323 -14.195 1.00 79.44 168 GLY A CA 1
ATOM 1351 C C . GLY A 1 168 ? -11.462 -5.382 -13.260 1.00 79.44 168 GLY A C 1
ATOM 1352 O O . GLY A 1 168 ? -12.619 -5.263 -12.865 1.00 79.44 168 GLY A O 1
ATOM 1353 N N . MET A 1 169 ? -10.691 -6.401 -12.854 1.00 73.12 169 MET A N 1
ATOM 1354 C CA . MET A 1 169 ? -11.170 -7.435 -11.920 1.00 73.12 169 MET A CA 1
ATOM 1355 C C . MET A 1 169 ? -11.569 -6.871 -10.548 1.00 73.12 169 MET A C 1
ATOM 1357 O O . MET A 1 169 ? -12.224 -7.557 -9.767 1.00 73.12 169 MET A O 1
ATOM 1361 N N . TYR A 1 170 ? -11.179 -5.628 -10.265 1.00 72.81 170 TYR A N 1
ATOM 1362 C CA . TYR A 1 170 ? -11.432 -4.935 -9.007 1.00 72.81 170 TYR A CA 1
ATOM 1363 C C . TYR A 1 170 ? -12.314 -3.689 -9.192 1.00 72.81 170 TYR A C 1
ATOM 1365 O O . TYR A 1 170 ? -12.490 -2.932 -8.249 1.00 72.81 170 TYR A O 1
ATOM 1373 N N . GLU A 1 171 ? -12.892 -3.445 -10.376 1.00 67.62 171 GLU A N 1
ATOM 1374 C CA . GLU A 1 171 ? -13.613 -2.194 -10.642 1.00 67.62 171 GLU A CA 1
ATOM 1375 C C . GLU A 1 171 ? -15.137 -2.267 -10.506 1.00 67.62 171 GLU A C 1
ATOM 1377 O O . GLU A 1 171 ? -15.826 -3.001 -11.217 1.00 67.62 171 GLU A O 1
ATOM 1382 N N . HIS A 1 172 ? -15.654 -1.346 -9.682 1.00 50.50 172 HIS A N 1
ATOM 1383 C CA . HIS A 1 172 ? -16.826 -0.533 -9.992 1.00 50.50 172 HIS A CA 1
ATOM 1384 C C . HIS A 1 172 ? -16.329 0.793 -10.590 1.00 50.50 172 HIS A C 1
ATOM 1386 O O . HIS A 1 172 ? -15.654 1.568 -9.921 1.00 50.50 172 HIS A O 1
ATOM 1392 N N . PHE A 1 173 ? -16.664 1.071 -11.848 1.00 49.25 173 PHE A N 1
ATOM 1393 C CA . PHE A 1 173 ? -16.433 2.385 -12.439 1.00 49.25 173 PHE A CA 1
ATOM 1394 C C . PHE A 1 173 ? -17.204 3.451 -11.653 1.00 49.25 173 PHE A C 1
ATOM 1396 O O . PHE A 1 173 ? -18.436 3.382 -11.559 1.00 49.25 173 PHE A O 1
ATOM 1403 N N . SER A 1 174 ? -16.515 4.510 -11.225 1.00 41.06 174 SER A N 1
ATOM 1404 C CA . SER A 1 174 ? -17.087 5.854 -11.285 1.00 41.06 174 SER A CA 1
ATOM 1405 C C . SER A 1 174 ? -17.794 5.972 -12.631 1.00 41.06 174 SER A C 1
ATOM 1407 O O . SER A 1 174 ? -17.161 5.907 -13.686 1.00 41.06 174 SER A O 1
ATOM 1409 N N . ARG A 1 175 ? -19.130 6.011 -12.607 1.00 44.53 175 ARG A N 1
ATOM 1410 C CA . ARG A 1 175 ? -19.955 6.162 -13.807 1.00 44.53 175 ARG A CA 1
ATOM 1411 C C . ARG A 1 175 ? -19.343 7.278 -14.671 1.00 44.53 175 ARG A C 1
ATOM 1413 O O . ARG A 1 175 ? -18.993 8.325 -14.140 1.00 44.53 175 ARG A O 1
ATOM 1420 N N . VAL A 1 176 ? -19.304 7.049 -15.987 1.00 39.44 176 VAL A N 1
ATOM 1421 C CA . VAL A 1 176 ? -18.898 7.971 -17.073 1.00 39.44 176 VAL A CA 1
ATOM 1422 C C . VAL A 1 176 ? -17.407 7.911 -17.492 1.00 39.44 176 VAL A C 1
ATOM 1424 O O . VAL A 1 176 ? -16.600 8.738 -17.096 1.00 39.44 176 VAL A O 1
ATOM 1427 N N . GLN A 1 177 ? -17.036 6.998 -18.400 1.00 34.12 177 GLN A N 1
ATOM 1428 C CA . GLN A 1 177 ? -16.954 7.235 -19.860 1.00 34.12 177 GLN A CA 1
ATOM 1429 C C . GLN A 1 177 ? -16.561 5.940 -20.607 1.00 34.12 177 GLN A C 1
ATOM 1431 O O . GLN A 1 177 ? -15.694 5.205 -20.139 1.00 34.12 177 GLN A O 1
ATOM 1436 N N . PRO A 1 178 ? -17.156 5.650 -21.780 1.00 39.16 178 PRO A N 1
ATOM 1437 C CA . PRO A 1 178 ? -16.720 4.543 -22.621 1.00 39.16 178 PRO A CA 1
ATOM 1438 C C . PRO A 1 178 ? -15.339 4.840 -23.220 1.00 39.16 178 PRO A C 1
ATOM 1440 O O . PRO A 1 178 ? -15.120 5.887 -23.832 1.00 39.16 178 PRO A O 1
ATOM 1443 N N . MET A 1 179 ? -14.415 3.888 -23.075 1.00 40.25 179 MET A N 1
ATOM 1444 C CA . MET A 1 179 ? -13.159 3.814 -23.824 1.00 40.25 179 MET A CA 1
ATOM 1445 C C . MET A 1 179 ? -13.440 3.871 -25.339 1.00 40.25 179 MET A C 1
ATOM 1447 O O . MET A 1 179 ? -13.653 2.851 -25.985 1.00 40.25 179 MET A O 1
ATOM 1451 N N . GLN A 1 180 ? -13.436 5.068 -25.926 1.00 41.28 180 GLN A N 1
ATOM 1452 C CA . GLN A 1 180 ? -13.370 5.256 -27.382 1.00 41.28 180 GLN A CA 1
ATOM 1453 C C . GLN A 1 180 ? -12.212 6.158 -27.834 1.00 41.28 180 GLN A C 1
ATOM 1455 O O . GLN A 1 180 ? -12.023 6.348 -29.031 1.00 41.28 180 GLN A O 1
ATOM 1460 N N . HIS A 1 181 ? -11.367 6.659 -26.927 1.00 41.31 181 HIS A N 1
ATOM 1461 C CA . HIS A 1 181 ? -10.329 7.628 -27.304 1.00 41.31 181 HIS A CA 1
ATOM 1462 C C . HIS A 1 181 ? -8.898 7.099 -27.459 1.00 41.31 181 HIS A C 1
ATOM 1464 O O . HIS A 1 181 ? -8.036 7.858 -27.901 1.00 41.31 181 HIS A O 1
ATOM 1470 N N . MET A 1 182 ? -8.613 5.820 -27.197 1.00 44.97 182 MET A N 1
ATOM 1471 C CA . MET A 1 182 ? -7.223 5.341 -27.284 1.00 44.97 182 MET A CA 1
ATOM 1472 C C . MET A 1 182 ? -6.781 4.923 -28.694 1.00 44.97 182 MET A C 1
ATOM 1474 O O . MET A 1 182 ? -5.587 4.891 -28.976 1.00 44.97 182 MET A O 1
ATOM 1478 N N . THR A 1 183 ? -7.712 4.700 -29.624 1.00 39.00 183 THR A N 1
ATOM 1479 C CA . THR A 1 183 ? -7.368 4.337 -31.012 1.00 39.00 183 THR A CA 1
ATOM 1480 C C . THR A 1 183 ? -7.155 5.554 -31.924 1.00 39.00 183 THR A C 1
ATOM 1482 O O . THR A 1 183 ? -6.596 5.410 -33.006 1.00 39.00 183 THR A O 1
ATOM 1485 N N . GLN A 1 184 ? -7.536 6.771 -31.507 1.00 40.22 184 GLN A N 1
ATOM 1486 C CA . GLN A 1 184 ? -7.395 7.976 -32.345 1.00 40.22 184 GLN A CA 1
ATOM 1487 C C . GLN A 1 184 ? -6.112 8.786 -32.097 1.00 40.22 184 GLN A C 1
ATOM 1489 O O . GLN A 1 184 ? -5.705 9.547 -32.975 1.00 40.22 184 GLN A O 1
ATOM 1494 N N . GLN A 1 185 ? -5.418 8.612 -30.966 1.00 40.47 185 GLN A N 1
ATOM 1495 C CA . GLN A 1 185 ? -4.181 9.367 -30.709 1.00 40.47 185 GLN A CA 1
ATOM 1496 C C . GLN A 1 185 ? -2.913 8.747 -31.318 1.00 40.47 185 GLN A C 1
ATOM 1498 O O . GLN A 1 185 ? -1.940 9.466 -31.525 1.00 40.47 185 GLN A O 1
ATOM 1503 N N . LEU A 1 186 ? -2.932 7.471 -31.721 1.00 40.50 186 LEU A N 1
ATOM 1504 C CA . LEU A 1 186 ? -1.806 6.843 -32.434 1.00 40.50 186 LEU A CA 1
ATOM 1505 C C . LEU A 1 186 ? -1.865 6.998 -33.965 1.00 40.50 186 LEU A C 1
ATOM 1507 O O . LEU A 1 186 ? -0.858 6.785 -34.634 1.00 40.50 186 LEU A O 1
ATOM 1511 N N . VAL A 1 187 ? -2.997 7.433 -34.530 1.00 42.03 187 VAL A N 1
ATOM 1512 C CA . VAL A 1 187 ? -3.125 7.685 -35.982 1.00 42.03 187 VAL A CA 1
ATOM 1513 C C . VAL A 1 187 ? -2.766 9.133 -36.350 1.00 42.03 187 VAL A C 1
ATOM 1515 O O . VAL A 1 187 ? -2.269 9.390 -37.445 1.00 42.03 187 VAL A O 1
ATOM 1518 N N . ASN A 1 188 ? -2.908 10.088 -35.425 1.00 39.41 188 ASN A N 1
ATOM 1519 C CA . ASN A 1 188 ? -2.685 11.512 -35.714 1.00 39.41 188 ASN A CA 1
ATOM 1520 C C . ASN A 1 188 ? -1.225 11.990 -35.630 1.00 39.41 188 ASN A C 1
ATOM 1522 O O . ASN A 1 188 ? -0.955 13.147 -35.950 1.00 39.41 188 ASN A O 1
ATOM 1526 N N . ILE A 1 189 ? -0.273 11.127 -35.262 1.00 42.75 189 ILE A N 1
ATOM 1527 C CA . ILE A 1 189 ? 1.157 11.485 -35.251 1.00 42.75 189 ILE A CA 1
ATOM 1528 C C . ILE A 1 189 ? 1.813 11.257 -36.629 1.00 42.75 189 ILE A C 1
ATOM 1530 O O . ILE A 1 189 ? 2.892 11.784 -36.880 1.00 42.75 189 ILE A O 1
ATOM 1534 N N . ASN A 1 190 ? 1.154 10.565 -37.572 1.00 40.66 190 ASN A N 1
ATOM 1535 C CA . ASN A 1 190 ? 1.800 10.143 -38.825 1.00 40.66 190 ASN A CA 1
ATOM 1536 C C . ASN A 1 190 ? 1.280 10.753 -40.134 1.00 40.66 190 ASN A C 1
ATOM 1538 O O . ASN A 1 190 ? 1.678 10.301 -41.203 1.00 40.66 190 ASN A O 1
ATOM 1542 N N . LEU A 1 191 ? 0.466 11.811 -40.104 1.00 43.19 191 LEU A N 1
ATOM 1543 C CA . LEU A 1 191 ? 0.088 12.525 -41.330 1.00 43.19 191 LEU A CA 1
ATOM 1544 C C . LEU A 1 191 ? 0.007 14.041 -41.106 1.00 43.19 191 LEU A C 1
ATOM 1546 O O . LEU A 1 191 ? -1.072 14.615 -40.983 1.00 43.19 191 LEU A O 1
ATOM 1550 N N . ARG A 1 192 ? 1.155 14.725 -41.136 1.00 32.34 192 ARG A N 1
ATOM 1551 C CA . ARG A 1 192 ? 1.198 16.110 -41.631 1.00 32.34 192 ARG A CA 1
ATOM 1552 C C . ARG A 1 192 ? 2.322 16.273 -42.655 1.00 32.34 192 ARG A C 1
ATOM 1554 O O . ARG A 1 192 ? 3.492 16.184 -42.285 1.00 32.34 192 ARG A O 1
ATOM 1561 N N . PRO A 1 193 ? 1.997 16.515 -43.937 1.00 34.59 193 PRO A N 1
ATOM 1562 C CA . PRO A 1 193 ? 2.996 16.862 -44.931 1.00 34.59 193 PRO A CA 1
ATOM 1563 C C . PRO A 1 193 ? 3.532 18.278 -44.677 1.00 34.59 193 PRO A C 1
ATOM 1565 O O . PRO A 1 193 ? 2.783 19.202 -44.358 1.00 34.59 193 PRO A O 1
ATOM 1568 N N . LYS A 1 194 ? 4.847 18.443 -44.858 1.00 41.19 194 LYS A N 1
ATOM 1569 C CA . LYS A 1 194 ? 5.520 19.743 -44.979 1.00 41.19 194 LYS A CA 1
ATOM 1570 C C . LYS A 1 194 ? 4.855 20.578 -46.077 1.00 41.19 194 LYS A C 1
ATOM 1572 O O . LYS A 1 194 ? 4.771 20.112 -47.211 1.00 41.19 194 LYS A O 1
ATOM 1577 N N . LYS A 1 195 ? 4.540 21.844 -45.790 1.00 33.31 195 LYS A N 1
ATOM 1578 C CA . LYS A 1 195 ? 4.627 22.919 -46.788 1.00 33.31 195 LYS A CA 1
ATOM 1579 C C . LYS A 1 195 ? 4.853 24.284 -46.134 1.00 33.31 195 LYS A C 1
ATOM 1581 O O . LYS A 1 195 ? 4.143 24.680 -45.218 1.00 33.31 195 LYS A O 1
ATOM 1586 N N . ASN A 1 196 ? 5.891 24.943 -46.640 1.00 31.14 196 ASN A N 1
ATOM 1587 C CA . ASN A 1 196 ? 6.250 26.344 -46.444 1.00 31.14 196 ASN A CA 1
ATOM 1588 C C . ASN A 1 196 ? 5.109 27.274 -46.884 1.00 31.14 196 ASN A C 1
ATOM 1590 O O . ASN A 1 196 ? 4.429 26.936 -47.848 1.00 31.14 196 ASN A O 1
ATOM 1594 N N . SER A 1 197 ? 4.998 28.459 -46.271 1.00 31.72 197 SER A N 1
ATOM 1595 C CA . SER A 1 197 ? 5.313 29.767 -46.891 1.00 31.72 197 SER A CA 1
ATOM 1596 C C . SER A 1 197 ? 4.501 30.929 -46.298 1.00 31.72 197 SER A C 1
ATOM 1598 O O . SER A 1 197 ? 3.288 30.851 -46.172 1.00 31.72 197 SER A O 1
ATOM 1600 N N . HIS A 1 198 ? 5.249 31.987 -45.983 1.00 29.50 198 HIS A N 1
ATOM 1601 C CA . HIS A 1 198 ? 4.955 33.419 -45.873 1.00 29.50 198 HIS A CA 1
ATOM 1602 C C . HIS A 1 198 ? 3.569 34.030 -46.180 1.00 29.50 198 HIS A C 1
ATOM 1604 O O . HIS A 1 198 ? 2.920 33.696 -47.163 1.00 29.50 198 HIS A O 1
ATOM 1610 N N . ALA A 1 199 ? 3.364 35.131 -45.435 1.00 28.84 199 ALA A N 1
ATOM 1611 C CA . ALA A 1 199 ? 2.838 36.452 -45.821 1.00 28.84 199 ALA A CA 1
ATOM 1612 C C . ALA A 1 199 ? 1.388 36.805 -45.429 1.00 28.84 199 ALA A C 1
ATOM 1614 O O . ALA A 1 199 ? 0.428 36.312 -46.003 1.00 28.84 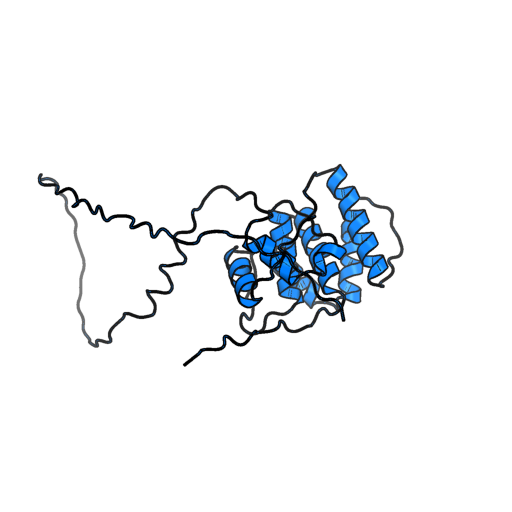199 ALA A O 1
ATOM 1615 N N . THR A 1 200 ? 1.320 37.713 -44.442 1.00 29.72 200 THR A N 1
ATOM 1616 C CA . THR A 1 200 ? 0.616 39.014 -44.436 1.00 29.72 200 THR A CA 1
ATOM 1617 C C . THR A 1 200 ? -0.836 39.073 -44.932 1.00 29.72 200 THR A C 1
ATOM 1619 O O . THR A 1 200 ? -1.102 38.815 -46.102 1.00 29.72 200 THR A O 1
ATOM 1622 N N . THR A 1 201 ? -1.752 39.598 -44.103 1.00 29.56 201 THR A N 1
ATOM 1623 C CA . THR A 1 201 ? -2.344 40.962 -44.208 1.00 29.56 201 THR A CA 1
ATOM 1624 C C . THR A 1 201 ? -3.678 41.045 -43.437 1.00 29.56 201 THR A C 1
ATOM 1626 O O . THR A 1 201 ? -4.538 40.187 -43.593 1.00 29.56 201 THR A O 1
ATOM 1629 N N . ASP A 1 202 ? -3.760 42.073 -42.589 1.00 28.70 202 ASP A N 1
ATOM 1630 C CA . ASP A 1 202 ? -4.877 42.930 -42.150 1.00 28.70 202 ASP A CA 1
ATOM 1631 C C . ASP A 1 202 ? -6.338 42.481 -41.934 1.00 28.70 202 ASP A C 1
ATOM 1633 O O . ASP A 1 202 ? -6.979 41.803 -42.730 1.00 28.70 202 ASP A O 1
ATOM 1637 N N . SER A 1 203 ? -6.861 43.133 -40.885 1.00 31.73 203 SER A N 1
ATOM 1638 C CA . SER A 1 203 ? -8.167 43.794 -40.756 1.00 31.73 203 SER A CA 1
ATOM 1639 C C . SER A 1 203 ? -9.445 42.967 -40.606 1.00 31.73 203 SER A C 1
ATOM 1641 O O . SER A 1 203 ? -10.020 42.436 -41.546 1.00 31.73 203 SER A O 1
ATOM 1643 N N . ASP A 1 204 ? -9.941 43.014 -39.369 1.00 30.75 204 ASP A N 1
ATOM 1644 C CA . ASP A 1 204 ? -11.173 43.711 -38.984 1.00 30.75 204 ASP A CA 1
ATOM 1645 C C . ASP A 1 204 ? -12.476 43.480 -39.780 1.00 30.75 204 ASP A C 1
ATOM 1647 O O . ASP A 1 204 ? -12.665 43.932 -40.904 1.00 30.75 204 ASP A O 1
ATOM 1651 N N . GLN A 1 205 ? -13.452 43.013 -38.991 1.00 31.11 205 GLN A N 1
ATOM 1652 C CA . GLN A 1 205 ? -14.786 43.600 -38.814 1.00 31.11 205 GLN A CA 1
ATOM 1653 C C . GLN A 1 205 ? -16.016 43.062 -39.588 1.00 31.11 205 GLN A C 1
ATOM 1655 O O . GLN A 1 205 ? -16.100 43.025 -40.807 1.00 31.11 205 GLN A O 1
ATOM 1660 N N . PHE A 1 206 ? -17.048 42.825 -38.759 1.00 29.70 206 PHE A N 1
ATOM 1661 C CA . PHE A 1 206 ? -18.500 42.974 -38.963 1.00 29.70 206 PHE A CA 1
ATOM 1662 C C . PHE A 1 206 ? -19.385 41.826 -39.512 1.00 29.70 206 PHE A C 1
ATOM 1664 O O . PHE A 1 206 ? -19.546 41.598 -40.702 1.00 29.70 206 PHE A O 1
ATOM 1671 N N . THR A 1 207 ? -20.100 41.208 -38.560 1.00 30.19 207 THR A N 1
ATOM 1672 C CA . THR A 1 207 ? -21.573 41.057 -38.444 1.00 30.19 207 THR A CA 1
ATOM 1673 C C . THR A 1 207 ? -22.466 41.069 -39.703 1.00 30.19 207 THR A C 1
ATOM 1675 O O . THR A 1 207 ? -22.667 42.129 -40.286 1.00 30.19 207 THR A O 1
ATOM 1678 N N . LYS A 1 208 ? -23.230 39.981 -39.942 1.00 31.06 208 LYS A N 1
ATOM 1679 C CA . LYS A 1 208 ? -24.718 39.905 -39.808 1.00 31.06 208 LYS A CA 1
ATOM 1680 C C . LYS A 1 208 ? -25.344 38.650 -40.460 1.00 31.06 208 LYS A C 1
ATOM 1682 O O . LYS A 1 208 ? -25.104 38.351 -41.618 1.00 31.06 208 LYS A O 1
ATOM 1687 N N . LYS A 1 209 ? -26.222 38.008 -39.671 1.00 31.09 209 LYS A N 1
ATOM 1688 C CA . LYS A 1 209 ? -27.546 37.406 -39.976 1.00 31.09 209 LYS A CA 1
ATOM 1689 C C . LYS A 1 209 ? -27.903 37.040 -41.436 1.00 31.09 209 LYS A C 1
ATOM 1691 O O . LYS A 1 209 ? -28.035 37.935 -42.260 1.00 31.09 209 LYS A O 1
ATOM 1696 N N . ASN A 1 210 ? -28.313 35.781 -41.656 1.00 29.06 210 ASN A N 1
ATOM 1697 C CA . ASN A 1 210 ? -29.701 35.369 -41.985 1.00 29.06 210 ASN A CA 1
ATOM 1698 C C . ASN A 1 210 ? -29.769 33.883 -42.428 1.00 29.06 210 ASN A C 1
ATOM 1700 O O . ASN A 1 210 ? -29.093 33.471 -43.364 1.00 29.06 210 ASN A O 1
ATOM 1704 N N . THR A 1 211 ? -30.618 33.090 -41.767 1.00 30.91 211 THR A N 1
ATOM 1705 C CA . THR A 1 211 ? -31.258 31.843 -42.260 1.00 30.91 211 THR A CA 1
ATOM 1706 C C . THR A 1 211 ? -32.315 32.194 -43.335 1.00 30.91 211 THR A C 1
ATOM 1708 O O . THR A 1 211 ? -32.618 33.382 -43.465 1.00 30.91 211 THR A O 1
ATOM 1711 N N . PRO A 1 212 ? -33.019 31.255 -44.014 1.00 42.41 212 PRO A N 1
ATOM 1712 C CA . PRO A 1 212 ? -32.859 29.797 -44.146 1.00 42.41 212 PRO A CA 1
ATOM 1713 C C . PRO A 1 212 ? -32.929 29.312 -45.618 1.00 42.41 212 PRO A C 1
ATOM 1715 O O . PRO A 1 212 ? -33.459 30.011 -46.475 1.00 42.41 212 PRO A O 1
ATOM 1718 N N . ASN A 1 213 ? -32.513 28.077 -45.923 1.00 28.84 213 ASN A N 1
ATOM 1719 C CA . ASN A 1 213 ? -33.296 27.266 -46.861 1.00 28.84 213 ASN A CA 1
ATOM 1720 C C . ASN A 1 213 ? -32.973 25.773 -46.840 1.00 28.84 213 ASN A C 1
ATOM 1722 O O . ASN A 1 213 ? -31.881 25.328 -46.506 1.00 28.84 213 ASN A O 1
ATOM 1726 N N . SER A 1 214 ? -34.030 25.051 -47.175 1.00 27.91 214 SER A N 1
ATOM 1727 C CA . SER A 1 214 ? -34.236 23.613 -47.179 1.00 27.91 214 SER A CA 1
ATOM 1728 C C . SER A 1 214 ? -33.308 22.783 -48.079 1.00 27.91 214 SER A C 1
ATOM 1730 O O . SER A 1 214 ? -32.809 23.245 -49.102 1.00 27.91 214 SER A O 1
ATOM 1732 N N . SER A 1 215 ? -33.246 21.494 -47.730 1.00 29.36 215 SER A N 1
ATOM 1733 C CA . SER A 1 215 ? -33.420 20.332 -48.620 1.00 29.36 215 SER A CA 1
ATOM 1734 C C . SER A 1 215 ? -32.279 19.309 -48.648 1.00 29.36 215 SER A C 1
ATOM 1736 O O . SER A 1 215 ? -31.092 19.617 -48.644 1.00 29.36 215 SER A O 1
ATOM 1738 N N . SER A 1 216 ? -32.726 18.052 -48.729 1.00 33.72 216 SER A N 1
ATOM 1739 C CA . SER A 1 216 ? -32.012 16.830 -49.119 1.00 33.72 216 SER A CA 1
ATOM 1740 C C . SER A 1 216 ? -30.980 16.230 -48.157 1.00 33.72 216 SER A C 1
ATOM 1742 O O . SER A 1 216 ? -29.775 16.438 -48.236 1.00 33.72 216 SER A O 1
ATOM 1744 N N . ARG A 1 217 ? -31.512 15.326 -47.327 1.00 33.75 217 ARG A N 1
ATOM 1745 C CA . ARG A 1 217 ? -30.856 14.102 -46.848 1.00 33.75 217 ARG A CA 1
ATOM 1746 C C . ARG A 1 217 ? -30.458 13.223 -48.051 1.00 33.75 217 ARG A C 1
ATOM 1748 O O . ARG A 1 217 ? -31.265 13.093 -48.971 1.00 33.75 217 ARG A O 1
ATOM 1755 N N . PRO A 1 218 ? -29.315 12.526 -47.991 1.00 35.44 218 PRO A N 1
ATOM 1756 C CA . PRO A 1 218 ? -29.328 11.103 -48.334 1.00 35.44 218 PRO A CA 1
ATOM 1757 C C . PRO A 1 218 ? -28.934 10.248 -47.128 1.00 35.44 218 PRO A C 1
ATOM 1759 O O . PRO A 1 218 ? -27.975 10.538 -46.415 1.00 35.44 218 PRO A O 1
ATOM 1762 N N . SER A 1 219 ? -29.717 9.198 -46.903 1.00 37.66 219 SER A N 1
ATOM 1763 C CA . SER A 1 219 ? -29.427 8.105 -45.973 1.00 37.66 219 SER A CA 1
ATOM 1764 C C . SER A 1 219 ? -28.271 7.229 -46.503 1.00 37.66 219 SER A C 1
ATOM 1766 O O . SER A 1 219 ? -28.029 7.223 -47.712 1.00 37.66 219 SER A O 1
ATOM 1768 N N . PRO A 1 220 ? -27.557 6.501 -45.625 1.00 36.66 220 PRO A N 1
ATOM 1769 C CA . PRO A 1 220 ? -26.334 5.772 -45.965 1.00 36.66 220 PRO A CA 1
ATOM 1770 C C . PRO A 1 220 ? -26.627 4.412 -46.629 1.00 36.66 220 PRO A C 1
ATOM 1772 O O . PRO A 1 220 ? -27.700 3.855 -46.400 1.00 36.66 220 PRO A O 1
ATOM 1775 N N . PRO A 1 221 ? -25.693 3.851 -47.421 1.00 40.59 221 PRO A N 1
ATOM 1776 C CA . PRO A 1 221 ? -25.845 2.509 -47.969 1.00 40.59 221 PRO A CA 1
ATOM 1777 C C . PRO A 1 221 ? -25.581 1.425 -46.913 1.00 40.59 221 PRO A C 1
ATOM 1779 O O . PRO A 1 221 ? -24.591 1.472 -46.179 1.00 40.59 221 PRO A O 1
ATOM 1782 N N . ASP A 1 222 ? -26.479 0.441 -46.892 1.00 35.44 222 ASP A N 1
ATOM 1783 C CA . ASP A 1 222 ? -26.364 -0.838 -46.195 1.00 35.44 222 ASP A CA 1
ATOM 1784 C C . ASP A 1 222 ? -25.090 -1.590 -46.606 1.00 35.44 222 ASP A C 1
ATOM 1786 O O . ASP A 1 222 ? -24.860 -1.854 -47.788 1.00 35.44 222 ASP A O 1
ATOM 1790 N N . ILE A 1 223 ? -24.295 -2.011 -45.620 1.00 36.47 223 ILE A N 1
ATOM 1791 C CA . ILE A 1 223 ? -23.267 -3.040 -45.801 1.00 36.47 223 ILE A CA 1
ATOM 1792 C C . ILE A 1 223 ? -23.693 -4.259 -44.982 1.00 36.47 223 ILE A C 1
ATOM 1794 O O . ILE A 1 223 ? -23.398 -4.377 -43.795 1.00 36.47 223 ILE A O 1
ATOM 1798 N N . GLN A 1 224 ? -24.395 -5.178 -45.646 1.00 32.34 224 GLN A N 1
ATOM 1799 C CA . GLN A 1 224 ? -24.411 -6.589 -45.275 1.00 32.34 224 GLN A CA 1
ATOM 1800 C C . GLN A 1 224 ? -23.211 -7.283 -45.928 1.00 32.34 224 GLN A C 1
ATOM 1802 O O . GLN A 1 224 ? -23.165 -7.383 -47.150 1.00 32.34 224 GLN A O 1
ATOM 1807 N N . GLN A 1 225 ? -22.285 -7.817 -45.130 1.00 36.62 225 GLN A N 1
ATOM 1808 C CA . GLN A 1 225 ? -21.410 -8.938 -45.511 1.00 36.62 225 GLN A CA 1
ATOM 1809 C C . GLN A 1 225 ? -21.229 -9.815 -44.262 1.00 36.62 225 GLN A C 1
ATOM 1811 O O . GLN A 1 225 ? -20.655 -9.390 -43.267 1.00 36.62 225 GLN A O 1
ATOM 1816 N N . GLN A 1 226 ? -22.034 -10.873 -44.144 1.00 33.72 226 GLN A N 1
ATOM 1817 C CA . GLN A 1 226 ? -21.691 -12.266 -44.470 1.00 33.72 226 GLN A CA 1
ATOM 1818 C C . GLN A 1 226 ? -20.591 -12.861 -43.579 1.00 33.72 226 GLN A C 1
ATOM 1820 O O . GLN A 1 226 ? -19.400 -12.837 -43.875 1.00 33.72 226 GLN A O 1
ATOM 1825 N N . ILE A 1 227 ? -21.062 -13.466 -42.488 1.00 32.31 227 ILE A N 1
ATOM 1826 C CA . ILE A 1 227 ? -20.345 -14.443 -41.672 1.00 32.31 227 ILE A CA 1
ATOM 1827 C C . ILE A 1 227 ? -20.228 -15.729 -42.501 1.00 32.31 227 ILE A C 1
ATOM 1829 O O . ILE A 1 227 ? -21.241 -16.343 -42.830 1.00 32.31 227 ILE A O 1
ATOM 1833 N N . THR A 1 228 ? -19.002 -16.145 -42.821 1.00 32.72 228 THR A N 1
ATOM 1834 C CA . THR A 1 228 ? -18.725 -17.488 -43.353 1.00 32.72 228 THR A CA 1
ATOM 1835 C C . THR A 1 228 ? -18.213 -18.354 -42.204 1.00 32.72 228 THR A C 1
ATOM 1837 O O . THR A 1 228 ? -17.128 -18.120 -41.675 1.00 32.72 228 THR A O 1
ATOM 1840 N N . LEU A 1 229 ? -19.028 -19.324 -41.786 1.00 31.66 229 LEU A N 1
ATOM 1841 C CA . LEU A 1 229 ? -18.685 -20.360 -40.810 1.00 31.66 229 LEU A CA 1
ATOM 1842 C C . LEU A 1 229 ? -17.910 -21.480 -41.519 1.00 31.66 229 LEU A C 1
ATOM 1844 O O . LEU A 1 229 ? -18.431 -22.089 -42.448 1.00 31.66 229 LEU A O 1
ATOM 1848 N N . ASN A 1 230 ? -16.692 -21.771 -41.059 1.00 33.03 230 ASN A N 1
ATOM 1849 C CA . ASN A 1 230 ? -15.949 -22.978 -41.433 1.00 33.03 230 ASN A CA 1
ATOM 1850 C C . ASN A 1 230 ? -16.339 -24.129 -40.486 1.00 33.03 230 ASN A C 1
ATOM 1852 O O . ASN A 1 230 ? -16.144 -23.984 -39.276 1.00 33.03 230 ASN A O 1
ATOM 1856 N N . PRO A 1 231 ? -16.840 -25.276 -40.981 1.00 39.38 231 PRO A N 1
ATOM 1857 C CA . PRO A 1 231 ? -17.034 -26.467 -40.171 1.00 39.38 231 PRO A CA 1
ATOM 1858 C C . PRO A 1 231 ? -15.852 -27.427 -40.350 1.00 39.38 231 PRO A C 1
ATOM 1860 O O . PRO A 1 231 ? -15.466 -27.745 -41.472 1.00 39.38 231 PRO A O 1
ATOM 1863 N N . GLY A 1 232 ? -15.319 -27.952 -39.248 1.00 32.25 232 GLY A N 1
ATOM 1864 C CA . GLY A 1 232 ? -14.548 -29.193 -39.304 1.00 32.25 232 GLY A CA 1
ATOM 1865 C C . GLY A 1 232 ? -13.375 -29.265 -38.347 1.00 32.25 232 GLY A C 1
ATOM 1866 O O . GLY A 1 232 ? -12.243 -29.111 -38.781 1.00 32.25 232 GLY A O 1
ATOM 1867 N N . ILE A 1 233 ? -13.634 -29.611 -37.082 1.00 33.91 233 ILE A N 1
ATOM 1868 C CA . ILE A 1 233 ? -12.736 -30.493 -36.327 1.00 33.91 233 ILE A CA 1
ATOM 1869 C C . ILE A 1 233 ? -13.607 -31.486 -35.553 1.00 33.91 233 ILE A C 1
ATOM 1871 O O . ILE A 1 233 ? -14.395 -31.118 -34.684 1.00 33.91 233 ILE A O 1
ATOM 1875 N N . VAL A 1 234 ? -13.482 -32.750 -35.949 1.00 34.31 234 VAL A N 1
ATOM 1876 C CA . VAL A 1 234 ? -14.122 -33.930 -35.365 1.00 34.31 234 VAL A CA 1
ATOM 1877 C C . VAL A 1 234 ? -13.302 -34.381 -34.155 1.00 34.31 234 VAL A C 1
ATOM 1879 O O . VAL A 1 234 ? -12.086 -34.533 -34.253 1.00 34.31 234 VAL A O 1
ATOM 1882 N N . PHE A 1 235 ? -13.973 -34.609 -33.026 1.00 32.16 235 PHE A N 1
ATOM 1883 C CA . PHE A 1 235 ? -13.419 -35.296 -31.860 1.00 32.16 235 PHE A CA 1
ATOM 1884 C C . PHE A 1 235 ? -13.447 -36.816 -32.074 1.00 32.16 235 PHE A C 1
ATOM 1886 O O . PHE A 1 235 ? -14.473 -37.370 -32.463 1.00 32.16 235 PHE A O 1
ATOM 1893 N N . GLY A 1 236 ? -12.347 -37.492 -31.742 1.00 31.45 236 GLY A N 1
ATOM 1894 C CA . GLY A 1 236 ? -12.278 -38.944 -31.575 1.00 31.45 236 GLY A CA 1
ATOM 1895 C C . GLY A 1 236 ? -11.232 -39.305 -30.507 1.00 31.45 236 GLY A C 1
ATOM 1896 O O . GLY A 1 236 ? -10.177 -38.671 -30.486 1.00 31.45 236 GLY A O 1
ATOM 1897 N N . PRO A 1 237 ? -11.502 -40.263 -29.598 1.00 41.38 237 PRO A N 1
ATOM 1898 C CA . PRO A 1 237 ? -10.607 -40.605 -28.495 1.00 41.38 237 PRO A CA 1
ATOM 1899 C C . PRO A 1 237 ? -9.655 -41.750 -28.872 1.00 41.38 237 PRO A C 1
ATOM 1901 O O . PRO A 1 237 ? -10.057 -42.683 -29.564 1.00 41.38 237 PRO A O 1
ATOM 1904 N N . GLN A 1 238 ? -8.430 -41.744 -28.339 1.00 34.91 238 GLN A N 1
ATOM 1905 C CA . GLN A 1 238 ? -7.632 -42.966 -28.193 1.00 34.91 238 GLN A CA 1
ATOM 1906 C C . GLN A 1 238 ? -6.897 -42.994 -26.849 1.00 34.91 238 GLN A C 1
ATOM 1908 O O . GLN A 1 238 ? -5.991 -42.208 -26.585 1.00 34.91 238 GLN A O 1
ATOM 1913 N N . CYS A 1 239 ? -7.310 -43.947 -26.013 1.00 30.61 239 CYS A N 1
ATOM 1914 C CA . CYS A 1 239 ? -6.497 -44.566 -24.974 1.00 30.61 239 CYS A CA 1
ATOM 1915 C C . CYS A 1 239 ? -5.586 -45.634 -25.602 1.00 30.61 239 CYS A C 1
ATOM 1917 O O . CYS A 1 239 ? -6.085 -46.457 -26.364 1.00 30.61 239 CYS A O 1
ATOM 1919 N N . ASN A 1 240 ? -4.302 -45.662 -25.232 1.00 31.55 240 ASN A N 1
ATOM 1920 C CA . ASN A 1 240 ? -3.549 -46.840 -24.747 1.00 31.55 240 ASN A CA 1
ATOM 1921 C C . ASN A 1 240 ? -2.089 -46.419 -24.483 1.00 31.55 240 ASN A C 1
ATOM 1923 O O . ASN A 1 240 ? -1.495 -45.724 -25.296 1.00 31.55 240 ASN A O 1
ATOM 1927 N N . GLN A 1 241 ? -1.581 -46.574 -23.256 1.00 37.09 241 GLN A N 1
ATOM 1928 C CA . GLN A 1 241 ? -0.870 -47.754 -22.721 1.00 37.09 241 GLN A CA 1
ATOM 1929 C C . GLN A 1 241 ? 0.477 -48.042 -23.405 1.00 37.09 241 GLN A C 1
ATOM 1931 O O . GLN A 1 241 ? 0.507 -48.433 -24.565 1.00 37.09 241 GLN A O 1
ATOM 1936 N N . ASN A 1 242 ? 1.552 -47.830 -22.631 1.00 38.19 242 ASN A N 1
ATOM 1937 C CA . ASN A 1 242 ? 2.854 -48.529 -22.543 1.00 38.19 242 ASN A CA 1
ATOM 1938 C C . ASN A 1 242 ? 3.690 -47.672 -21.556 1.00 38.19 242 ASN A C 1
ATOM 1940 O O . ASN A 1 242 ? 3.857 -46.487 -21.812 1.00 38.19 242 ASN A O 1
ATOM 1944 N N . ALA A 1 243 ? 4.135 -48.061 -20.355 1.00 37.28 243 ALA A N 1
ATOM 1945 C CA . ALA A 1 243 ? 4.549 -49.340 -19.774 1.00 37.28 243 ALA A CA 1
ATOM 1946 C C . ALA A 1 243 ? 5.746 -49.992 -20.487 1.00 37.28 243 ALA A C 1
ATOM 1948 O O . ALA A 1 243 ? 5.584 -50.989 -21.182 1.00 37.28 243 ALA A O 1
ATOM 1949 N N . ALA A 1 244 ? 6.927 -49.397 -20.292 1.00 42.00 244 ALA A N 1
ATOM 1950 C CA . ALA A 1 244 ? 8.203 -50.049 -19.970 1.00 42.00 244 ALA A CA 1
ATOM 1951 C C . ALA A 1 244 ? 9.188 -48.976 -19.482 1.00 42.00 244 ALA A C 1
ATOM 1953 O O . ALA A 1 244 ? 9.279 -47.930 -20.165 1.00 42.00 244 ALA A O 1
#

Radius of gyration: 27.25 Å; chains: 1; bounding box: 49×94×70 Å

pLDDT: mean 70.27, std 25.54, range [27.91, 97.19]

Foldseek 3Di:
DDPPPPQQDADALQPLCLLLLLQLLLLCCQLPVVDALAVVVVLPVVDPSLVSLVVSLQVLCVSLVHDDDDQDSDPVSSLVSSVVSVVSSCVVPPFAEPDDFDPDFDRPLVLVVQLVVVPGVHDDADSSHHHSSSLSNSLSNLLNVLRYGYRSVNCVPVRRSSVCSSVQVSDDDPDDDDPPPPVPVVVVVPDDDDDDDDDDDDDDDDDDDDDDDDDDDDDDDDDDDDDDDDDDDDDDDDDDDDDD

Organism: NCBI:txid2364996

Secondary structure (DSSP, 8-state):
--------PPB--SGGGHHHHHHHHHHHHHH-TTS-HHHHHHHHHHS-HHHHHHHHHHHHHHHTTPPP-----SHHHHHHHHHHHHHHHHHHS--EE-----SS---HHHHHHHHHHT--------TTS-BHHHHHHHHHHHHHHTTEE--HHHHTTHHHHHHHHHTTTTPPP-S---S-STTTTTTTTS----------------------------PPPP------PPP-------------